Protein AF-A0A9R1PTC5-F1 (afdb_monomer_lite)

Organism: Triticum turgidum subsp. durum (NCBI:txid4567)

Foldseek 3Di:
DLVVQQVVCCVVPVDGCPPPPQLSVLSVVQVVVQQLVLLPDQKDWRWDQCSDPRDIDIDMDGNVNVCVVCVVVLVVVCVVVVVVCVVVVHDLQPDPAAEAADPVCSRPVSVVVVCVVSVNDDHDPVDDRDCVVVVVVVLVVCCVVVHDDPVSVPDDDKDWAQWFKAWADPPQFTDTQGGGRHTPQDKGKDKDWDPAFQDFKDKTWMWTHDDGGRVVTDTQDIDMDGRDGGGGTPPWIKMWMWGQHPVRWTKIKIATPVPRGIDIDTGDVDDPDDDPVRVVVVVVVVVVVVVVD

Sequence (293 aa):
MVNHFVQEFKRKNKKDISGNPRALRRLRTSCERAKRTLSSTAQTTIEIDSLFEGIDFYSTITRARFEEMNMDLFRKCMEPVEKCLRDAKMDKSTVHDVVLVGGSTRIPRVQQLLQDFFNGKELCKSINPDEAVAYGAAVQAAILSGEGNEKVQDLLLLDVTPLSLGLETAGGVMTVLIPRNTTIPTKKEQVFSTYSDNQPGVLIQVYEGERTRTRDNNLLGKFELSGIPPAPRGVPQITVCFDIDANGILNVSAEDKTTGQKNKITITNDKGRLSKEEIEKMVQEAEKYKSEE

Radius of gyration: 26.77 Å; chains: 1; bounding box: 61×51×73 Å

Secondary structure (DSSP, 8-state):
-HHHHHHHHHHHHS---TT-HHHHHHHHHHHHHHHHHHTTSSEEEEEEEEEETTEEEEEEEEHHHHHHHTHHHHHHTHHHHHHHHHHHT--GGG----B--SGGGG-HHHHHHHHHHTTTPPPB-SS-TTTHHHHHHHHHHHHHHT-S-HHHHT----EE-SS-EEEEETTTEEEEEE-TT-EESEEEEEEE--SSTT--EEEEEEEESSSSBGGGSEEEEEEEEE------TT---EEEEEEE-TT--EEEEEEETTT--EEEEEE-S-TTPPPHHHHHHHHHHHHHHTTT-

pLDDT: mean 89.81, std 9.92, range [38.62, 98.12]

InterPro domains:
  IPR013126 Heat shock protein 70 family [PF00012] (1-293)
  IPR013126 Heat shock protein 70 family [PTHR19375] (1-292)
  IPR018181 Heat shock protein 70, conserved site [PS01036] (98-112)
  IPR029047 Heat shock protein 70kD, peptide-binding domain superfamily [G3DSA:2.60.34.10] (142-293)
  IPR029047 Heat shock protein 70kD, peptide-binding domain superfamily [SSF100920] (150-292)
  IPR043129 ATPase, nucleotide binding domain [SSF53067] (1-146)

Structure (mmCIF, N/CA/C/O backbone):
data_AF-A0A9R1PTC5-F1
#
_entry.id   AF-A0A9R1PTC5-F1
#
loop_
_atom_site.group_PDB
_atom_site.id
_atom_site.type_symbol
_atom_site.label_atom_id
_atom_site.label_alt_id
_atom_site.label_comp_id
_atom_site.label_asym_id
_atom_site.label_entity_id
_atom_site.label_seq_id
_atom_site.pdbx_PDB_ins_code
_atom_site.Cartn_x
_atom_site.Cartn_y
_atom_site.Cartn_z
_atom_site.occupancy
_atom_site.B_iso_or_equiv
_atom_site.auth_seq_id
_atom_site.auth_comp_id
_atom_site.auth_asym_id
_atom_site.auth_atom_id
_atom_site.pdbx_PDB_model_num
ATOM 1 N N . MET A 1 1 ? 14.625 -4.444 -14.042 1.00 93.31 1 MET A N 1
ATOM 2 C CA . MET A 1 1 ? 15.298 -3.768 -15.181 1.00 93.31 1 MET A CA 1
ATOM 3 C C . MET A 1 1 ? 16.661 -3.170 -14.830 1.00 93.31 1 MET A C 1
ATOM 5 O O . MET A 1 1 ? 17.628 -3.581 -15.447 1.00 93.31 1 MET A O 1
ATOM 9 N N . VAL A 1 2 ? 16.791 -2.277 -13.835 1.00 96.94 2 VAL A N 1
ATOM 10 C CA . VAL A 1 2 ? 18.118 -1.741 -13.434 1.00 96.94 2 VAL A CA 1
ATOM 11 C C . VAL A 1 2 ? 19.110 -2.870 -13.135 1.00 96.94 2 VAL A C 1
ATOM 13 O O . VAL A 1 2 ? 20.164 -2.929 -13.753 1.00 96.94 2 VAL A O 1
ATOM 16 N N . ASN A 1 3 ? 18.727 -3.835 -12.292 1.00 96.44 3 ASN A N 1
ATOM 17 C CA . ASN A 1 3 ? 19.573 -4.993 -11.975 1.00 96.44 3 ASN A CA 1
ATOM 18 C C . ASN A 1 3 ? 19.955 -5.816 -13.215 1.00 96.44 3 ASN A C 1
ATOM 20 O O . ASN A 1 3 ? 21.075 -6.304 -13.297 1.00 96.44 3 ASN A O 1
ATOM 24 N N . HIS A 1 4 ? 19.056 -5.936 -14.196 1.00 96.38 4 HIS A N 1
ATOM 25 C CA . HIS A 1 4 ? 19.343 -6.640 -15.446 1.00 96.38 4 HIS A CA 1
ATOM 26 C C . HIS A 1 4 ? 20.482 -5.960 -16.212 1.00 96.38 4 HIS A C 1
ATOM 28 O O . HIS A 1 4 ? 21.435 -6.630 -16.598 1.00 96.38 4 HIS A O 1
ATOM 34 N N . PHE A 1 5 ? 20.439 -4.632 -16.339 1.00 97.31 5 PHE A N 1
ATOM 35 C CA . PHE A 1 5 ? 21.495 -3.880 -17.014 1.00 97.31 5 PHE A CA 1
ATOM 36 C C . PHE A 1 5 ? 22.780 -3.746 -16.196 1.00 97.31 5 PHE A C 1
ATOM 38 O O . PHE A 1 5 ? 23.853 -3.709 -16.785 1.00 97.31 5 PHE A O 1
ATOM 45 N N . VAL A 1 6 ? 22.710 -3.758 -14.860 1.00 97.06 6 VAL A N 1
ATOM 46 C CA . VAL A 1 6 ? 23.908 -3.882 -14.008 1.00 97.06 6 VAL A CA 1
ATOM 47 C C . VAL A 1 6 ? 24.627 -5.205 -14.300 1.00 97.06 6 VAL A C 1
ATOM 49 O O . VAL A 1 6 ? 25.836 -5.210 -14.524 1.00 97.06 6 VAL A O 1
ATOM 52 N N . GLN A 1 7 ? 23.890 -6.321 -14.366 1.00 97.12 7 GLN A N 1
ATOM 53 C CA . GLN A 1 7 ? 24.467 -7.626 -14.709 1.00 97.12 7 GLN A CA 1
ATOM 54 C C . GLN A 1 7 ? 24.950 -7.683 -16.164 1.00 97.12 7 GLN A C 1
ATOM 56 O O . GLN A 1 7 ? 25.998 -8.262 -16.446 1.00 97.12 7 GLN A O 1
ATOM 61 N N . GLU A 1 8 ? 24.231 -7.054 -17.096 1.00 96.25 8 GLU A N 1
ATOM 62 C CA . GLU A 1 8 ? 24.658 -6.970 -18.492 1.00 96.25 8 GLU A CA 1
ATOM 63 C C . GLU A 1 8 ? 25.962 -6.175 -18.642 1.00 96.25 8 GLU A C 1
ATOM 65 O O . GLU A 1 8 ? 26.884 -6.646 -19.311 1.00 96.25 8 GLU A O 1
ATOM 70 N N . PHE A 1 9 ? 26.068 -5.018 -17.983 1.00 96.50 9 PHE A N 1
ATOM 71 C CA . PHE A 1 9 ? 27.282 -4.203 -17.958 1.00 96.50 9 PHE A CA 1
ATOM 72 C C . PHE A 1 9 ? 28.453 -4.988 -17.360 1.00 96.50 9 PHE A C 1
ATOM 74 O O . PHE A 1 9 ? 29.533 -5.031 -17.950 1.00 96.50 9 PHE A O 1
ATOM 81 N N . LYS A 1 10 ? 28.221 -5.692 -16.243 1.00 96.69 10 LYS A N 1
ATOM 82 C CA . LYS A 1 10 ? 29.221 -6.560 -15.610 1.00 96.69 10 LYS A CA 1
ATOM 83 C C . LYS A 1 10 ? 29.693 -7.674 -16.536 1.00 96.69 10 LYS A C 1
ATOM 85 O O . LYS A 1 10 ? 30.889 -7.928 -16.618 1.00 96.69 10 LYS A O 1
ATOM 90 N N . ARG A 1 11 ? 28.784 -8.301 -17.285 1.00 96.62 11 ARG A N 1
ATOM 91 C CA . ARG A 1 11 ? 29.121 -9.351 -18.256 1.00 96.62 11 ARG A CA 1
ATOM 92 C C . ARG A 1 11 ? 29.919 -8.817 -19.451 1.00 96.62 11 ARG A C 1
ATOM 94 O O . ARG A 1 11 ? 30.875 -9.469 -19.854 1.00 96.62 11 ARG A O 1
ATOM 101 N N . LYS A 1 12 ? 29.537 -7.663 -20.016 1.00 95.19 12 LYS A N 1
ATOM 102 C CA . LYS A 1 12 ? 30.201 -7.068 -21.195 1.00 95.19 12 LYS A CA 1
ATOM 103 C C . LYS A 1 12 ? 31.573 -6.478 -20.860 1.00 95.19 12 LYS A C 1
ATOM 105 O O . LYS A 1 12 ? 32.525 -6.700 -21.596 1.00 95.19 12 LYS A O 1
ATOM 110 N N . ASN A 1 13 ? 31.673 -5.768 -19.736 1.00 94.25 13 ASN A N 1
ATOM 111 C CA . ASN A 1 13 ? 32.831 -4.931 -19.408 1.00 94.25 13 ASN A CA 1
ATOM 112 C C . ASN A 1 13 ? 33.680 -5.473 -18.248 1.00 94.25 13 ASN A C 1
ATOM 114 O O . ASN A 1 13 ? 34.693 -4.871 -17.907 1.00 94.25 13 ASN A O 1
ATOM 118 N N . LYS A 1 14 ? 33.266 -6.582 -17.612 1.00 95.00 14 LYS A N 1
ATOM 119 C CA . LYS A 1 14 ? 33.903 -7.176 -16.417 1.00 95.00 14 LYS A CA 1
ATOM 120 C C . LYS A 1 14 ? 34.023 -6.211 -15.223 1.00 95.00 14 LYS A C 1
ATOM 122 O O . LYS A 1 14 ? 34.842 -6.433 -14.337 1.00 95.00 14 LYS A O 1
ATOM 127 N N . LYS A 1 15 ? 33.191 -5.163 -15.179 1.00 94.38 15 LYS A N 1
ATOM 128 C CA . LYS A 1 15 ? 33.163 -4.131 -14.126 1.00 94.38 15 LYS A CA 1
ATOM 129 C C . LYS A 1 15 ? 31.789 -4.052 -13.469 1.00 94.38 15 LYS A C 1
ATOM 131 O O . LYS A 1 15 ? 30.773 -4.129 -14.153 1.00 94.38 15 LYS A O 1
ATOM 136 N N . ASP A 1 16 ? 31.753 -3.895 -12.150 1.00 95.19 16 ASP A N 1
ATOM 137 C CA . ASP A 1 16 ? 30.512 -3.839 -11.375 1.00 95.19 16 ASP A CA 1
ATOM 138 C C . ASP A 1 16 ? 30.183 -2.397 -10.974 1.00 95.19 16 ASP A C 1
ATOM 140 O O . ASP A 1 16 ? 30.961 -1.745 -10.283 1.00 95.19 16 ASP A O 1
ATOM 144 N N . ILE A 1 17 ? 29.019 -1.902 -11.401 1.00 95.62 17 ILE A N 1
ATOM 145 C CA . ILE A 1 17 ? 28.577 -0.525 -11.132 1.00 95.62 17 ILE A CA 1
ATOM 146 C C . ILE A 1 17 ? 27.709 -0.400 -9.873 1.00 95.62 17 ILE A C 1
ATOM 148 O O . ILE A 1 17 ? 27.294 0.706 -9.530 1.00 95.62 17 ILE A O 1
ATOM 152 N N . SER A 1 18 ? 27.413 -1.508 -9.182 1.00 94.19 18 SER A N 1
ATOM 153 C CA . SER A 1 18 ? 26.532 -1.522 -8.002 1.00 94.19 18 SER A CA 1
ATOM 154 C C . SER A 1 18 ? 27.050 -0.667 -6.840 1.00 94.19 18 SER A C 1
ATOM 156 O O . SER A 1 18 ? 26.250 -0.107 -6.095 1.00 94.19 18 SER A O 1
ATOM 158 N N . GLY A 1 19 ? 28.370 -0.499 -6.730 1.00 93.81 19 GLY A N 1
ATOM 159 C CA . GLY A 1 19 ? 29.004 0.364 -5.731 1.00 93.81 19 GLY A CA 1
ATOM 160 C C . GLY A 1 19 ? 29.022 1.858 -6.077 1.00 93.81 19 GLY A C 1
ATOM 161 O O . GLY A 1 19 ? 29.484 2.646 -5.260 1.00 93.81 19 GLY A O 1
ATOM 162 N N . ASN A 1 20 ? 28.549 2.278 -7.260 1.00 95.31 20 ASN A N 1
ATOM 163 C CA . ASN A 1 20 ? 28.613 3.675 -7.702 1.00 95.31 20 ASN A CA 1
ATOM 164 C C . ASN A 1 20 ? 27.211 4.323 -7.752 1.00 95.31 20 ASN A C 1
ATOM 166 O O . ASN A 1 20 ? 26.468 4.123 -8.722 1.00 95.31 20 ASN A O 1
ATOM 170 N N . PRO A 1 21 ? 26.843 5.166 -6.762 1.00 95.62 21 PRO A N 1
ATOM 171 C CA . PRO A 1 21 ? 25.519 5.791 -6.704 1.00 95.62 21 PRO A CA 1
ATOM 172 C C . PRO A 1 21 ? 25.198 6.675 -7.915 1.00 95.62 21 PRO A C 1
ATOM 174 O O . PRO A 1 21 ? 24.052 6.718 -8.368 1.00 95.62 21 PRO A O 1
ATOM 177 N N . ARG A 1 22 ? 26.204 7.364 -8.475 1.00 95.75 22 ARG A N 1
ATOM 178 C CA . ARG A 1 22 ? 26.030 8.238 -9.644 1.00 95.75 22 ARG A CA 1
ATOM 179 C C . ARG A 1 22 ? 25.698 7.420 -10.892 1.00 95.75 22 ARG A C 1
ATOM 181 O O . ARG A 1 22 ? 24.740 7.757 -11.588 1.00 95.75 22 ARG A O 1
ATOM 188 N N . ALA A 1 23 ? 26.438 6.341 -11.147 1.00 96.06 23 ALA A N 1
ATOM 189 C CA . ALA A 1 23 ? 26.182 5.434 -12.265 1.00 96.06 23 ALA A CA 1
ATOM 190 C C . ALA A 1 23 ? 24.792 4.789 -12.143 1.00 96.06 23 ALA A C 1
ATOM 192 O O . ALA A 1 23 ? 24.002 4.829 -13.089 1.00 96.06 23 ALA A O 1
ATOM 193 N N . LEU A 1 24 ? 24.435 4.294 -10.951 1.00 97.19 24 LEU A N 1
ATOM 194 C CA . LEU A 1 24 ? 23.117 3.708 -10.696 1.00 97.19 24 LEU A CA 1
ATOM 195 C C . LEU A 1 24 ? 21.972 4.706 -10.883 1.00 97.19 24 LEU A C 1
ATOM 197 O O . LEU A 1 24 ? 20.940 4.338 -11.444 1.00 97.19 24 LEU A O 1
ATOM 201 N N . ARG A 1 25 ? 22.132 5.966 -10.458 1.00 96.75 25 ARG A N 1
ATOM 202 C CA . ARG A 1 25 ? 21.120 7.012 -10.678 1.00 96.75 25 ARG A CA 1
ATOM 203 C C . ARG A 1 25 ? 20.908 7.273 -12.168 1.00 96.75 25 ARG A C 1
ATOM 205 O O . ARG A 1 25 ? 19.763 7.287 -12.611 1.00 96.75 25 ARG A O 1
ATOM 212 N N . ARG A 1 26 ? 21.986 7.422 -12.948 1.00 97.50 26 ARG A N 1
ATOM 213 C CA . ARG A 1 26 ? 21.907 7.634 -14.408 1.00 97.50 26 ARG A CA 1
ATOM 214 C C . ARG A 1 26 ? 21.249 6.453 -15.123 1.00 97.50 26 ARG A C 1
ATOM 216 O O . ARG A 1 26 ? 20.361 6.652 -15.955 1.00 97.50 26 ARG A O 1
ATOM 223 N N . LEU A 1 27 ? 21.627 5.229 -14.749 1.00 97.50 27 LEU A N 1
ATOM 224 C CA . LEU A 1 27 ? 21.009 4.015 -15.276 1.00 97.50 27 LEU A CA 1
ATOM 225 C C . LEU A 1 27 ? 19.526 3.929 -14.900 1.00 97.50 27 LEU A C 1
ATOM 227 O O . LEU A 1 27 ? 18.704 3.596 -15.748 1.00 97.50 27 LEU A O 1
ATOM 231 N N . ARG A 1 28 ? 19.161 4.274 -13.659 1.00 97.69 28 ARG A N 1
ATOM 232 C CA . ARG A 1 28 ? 17.768 4.291 -13.191 1.00 97.69 28 ARG A CA 1
ATOM 233 C C . ARG A 1 28 ? 16.916 5.287 -13.972 1.00 97.69 28 ARG A C 1
ATOM 235 O O . ARG A 1 28 ? 15.836 4.904 -14.404 1.00 97.69 28 ARG A O 1
ATOM 242 N N . THR A 1 29 ? 17.395 6.511 -14.197 1.00 97.50 29 THR A N 1
ATOM 243 C CA . THR A 1 29 ? 16.679 7.512 -15.008 1.00 97.50 29 THR A CA 1
ATOM 244 C C . THR A 1 29 ? 16.450 7.013 -16.434 1.00 97.50 29 THR A C 1
ATOM 246 O O . THR A 1 29 ? 15.348 7.127 -16.963 1.00 97.50 29 THR A O 1
ATOM 249 N N . SER A 1 30 ? 17.465 6.400 -17.044 1.00 97.50 30 SER A N 1
ATOM 250 C CA . SER A 1 30 ? 17.355 5.866 -18.408 1.00 97.50 30 SER A CA 1
ATOM 251 C C . SER A 1 30 ? 16.424 4.653 -18.476 1.00 97.50 30 SER A C 1
ATOM 253 O O . SER A 1 30 ? 15.613 4.541 -19.389 1.00 97.50 30 SER A O 1
ATOM 255 N N . CYS A 1 31 ? 16.464 3.786 -17.461 1.00 97.69 31 CYS A N 1
ATOM 256 C CA . CYS A 1 31 ? 15.510 2.695 -17.282 1.00 97.69 31 CYS A CA 1
ATOM 257 C C . CYS A 1 31 ? 14.070 3.210 -17.129 1.00 97.69 31 CYS A C 1
ATOM 259 O O . CYS A 1 31 ? 13.154 2.651 -17.719 1.00 97.69 31 CYS A O 1
ATOM 261 N N . GLU A 1 32 ? 13.843 4.258 -16.340 1.00 97.50 32 GLU A N 1
ATOM 262 C CA . GLU A 1 32 ? 12.512 4.846 -16.157 1.00 97.50 32 GLU A CA 1
ATOM 263 C C . GLU A 1 32 ? 11.944 5.340 -17.495 1.00 97.50 32 GLU A C 1
ATOM 265 O O . GLU A 1 32 ? 10.842 4.939 -17.872 1.00 97.50 32 GLU A O 1
ATOM 270 N N . ARG A 1 33 ? 12.746 6.077 -18.273 1.00 96.62 33 ARG A N 1
ATOM 271 C CA . ARG A 1 33 ? 12.375 6.512 -19.628 1.00 96.62 33 ARG A CA 1
ATOM 272 C C . ARG A 1 33 ? 12.086 5.328 -20.546 1.00 96.62 33 ARG A C 1
ATOM 274 O O . ARG A 1 33 ? 11.030 5.294 -21.168 1.00 96.62 33 ARG A O 1
ATOM 281 N N . ALA A 1 34 ? 12.967 4.327 -20.566 1.00 97.38 34 ALA A N 1
ATOM 282 C CA . ALA A 1 34 ? 12.775 3.115 -21.357 1.00 97.38 34 ALA A CA 1
ATOM 283 C C . ALA A 1 34 ? 11.468 2.391 -20.992 1.00 97.38 34 ALA A C 1
ATOM 285 O O . ALA A 1 34 ? 10.728 1.989 -21.883 1.00 97.38 34 ALA A O 1
ATOM 286 N N . LYS A 1 35 ? 11.130 2.287 -19.698 1.00 97.56 35 LYS A N 1
ATOM 287 C CA . LYS A 1 35 ? 9.853 1.720 -19.230 1.00 97.56 35 LYS A CA 1
ATOM 288 C C . LYS A 1 35 ? 8.662 2.477 -19.824 1.00 97.56 35 LYS A C 1
ATOM 290 O O . LYS A 1 35 ? 7.732 1.838 -20.302 1.00 97.56 35 LYS A O 1
ATOM 295 N N . ARG A 1 36 ? 8.682 3.817 -19.799 1.00 96.88 36 ARG A N 1
ATOM 296 C CA . ARG A 1 36 ? 7.603 4.644 -20.373 1.00 96.88 36 ARG A CA 1
ATOM 297 C C . ARG A 1 36 ? 7.480 4.426 -21.880 1.00 96.88 36 ARG A C 1
ATOM 299 O O . ARG A 1 36 ? 6.369 4.238 -22.362 1.00 96.88 36 ARG A O 1
ATOM 306 N N . THR A 1 37 ? 8.603 4.385 -22.599 1.00 97.12 37 THR A N 1
ATOM 307 C CA . THR A 1 37 ? 8.633 4.116 -24.045 1.00 97.12 37 THR A CA 1
ATOM 308 C C . THR A 1 37 ? 8.083 2.728 -24.370 1.00 97.12 37 THR A C 1
ATOM 310 O O . THR A 1 37 ? 7.247 2.592 -25.255 1.00 97.12 37 THR A O 1
ATOM 313 N N . LEU A 1 38 ? 8.454 1.700 -23.600 1.00 97.69 38 LEU A N 1
ATOM 314 C CA . LEU A 1 38 ? 7.953 0.333 -23.784 1.00 97.69 38 LEU A CA 1
ATOM 315 C C . LEU A 1 38 ? 6.441 0.192 -23.555 1.00 97.69 38 LEU A C 1
ATOM 317 O O . LEU A 1 38 ? 5.851 -0.776 -24.037 1.00 97.69 38 LEU A O 1
ATOM 321 N N . SER A 1 39 ? 5.796 1.141 -22.870 1.00 96.31 39 SER A N 1
ATOM 322 C CA . SER A 1 39 ? 4.334 1.160 -22.752 1.00 96.31 39 SER A CA 1
ATOM 323 C C . SER A 1 39 ? 3.631 1.480 -24.077 1.00 96.31 39 SER A C 1
ATOM 325 O O . SER A 1 39 ? 2.483 1.086 -24.252 1.00 96.31 39 SER A O 1
ATOM 327 N N . SER A 1 40 ? 4.303 2.142 -25.027 1.00 95.56 40 SER A N 1
ATOM 328 C CA . SER A 1 40 ? 3.760 2.450 -26.360 1.00 95.56 40 SER A CA 1
ATOM 329 C C . SER A 1 40 ? 4.460 1.680 -27.482 1.00 95.56 40 SER A C 1
ATOM 331 O O . SER A 1 40 ? 3.793 1.209 -28.401 1.00 95.56 40 SER A O 1
ATOM 333 N N . THR A 1 41 ? 5.768 1.431 -27.381 1.00 96.69 41 THR A N 1
ATOM 334 C CA . THR A 1 41 ? 6.565 0.746 -28.415 1.00 96.69 41 THR A CA 1
ATOM 335 C C . THR A 1 41 ? 6.972 -0.674 -28.013 1.00 96.69 41 THR A C 1
ATOM 337 O O . THR A 1 41 ? 6.998 -1.032 -26.834 1.00 96.69 41 THR A O 1
ATOM 340 N N . ALA A 1 42 ? 7.279 -1.520 -29.000 1.00 96.94 42 ALA A N 1
ATOM 341 C CA . ALA A 1 42 ? 7.696 -2.906 -28.763 1.00 96.94 42 ALA A CA 1
ATOM 342 C C . ALA A 1 42 ? 9.166 -3.039 -28.322 1.00 96.94 42 ALA A C 1
ATOM 344 O O . ALA A 1 42 ? 9.547 -4.061 -27.750 1.00 96.94 42 ALA A O 1
ATOM 345 N N . GLN A 1 43 ? 9.993 -2.026 -28.580 1.00 97.31 43 GLN A N 1
ATOM 346 C CA . GLN A 1 43 ? 11.412 -2.002 -28.234 1.00 97.31 43 GLN A CA 1
ATOM 347 C C . GLN A 1 43 ? 11.910 -0.569 -28.036 1.00 97.31 43 GLN A C 1
ATOM 349 O O . GLN A 1 43 ? 11.336 0.379 -28.576 1.00 97.31 43 GLN A O 1
ATOM 354 N N . THR A 1 44 ? 12.991 -0.422 -27.276 1.00 97.81 44 THR A N 1
ATOM 355 C CA . THR A 1 44 ? 13.716 0.839 -27.091 1.00 97.81 44 THR A CA 1
ATOM 356 C C . THR A 1 44 ? 15.186 0.559 -26.811 1.00 97.81 44 THR A C 1
ATOM 358 O O . THR A 1 44 ? 15.550 -0.514 -26.322 1.00 97.81 44 THR A O 1
ATOM 361 N N . THR A 1 45 ? 16.033 1.540 -27.085 1.00 96.81 45 THR A N 1
ATOM 362 C CA . THR A 1 45 ? 17.451 1.520 -26.735 1.00 96.81 45 THR A CA 1
ATOM 363 C C . THR A 1 45 ? 17.692 2.306 -25.447 1.00 96.81 45 THR A C 1
ATOM 365 O O . THR A 1 45 ? 16.942 3.221 -25.100 1.00 96.81 45 THR A O 1
ATOM 368 N N . ILE A 1 46 ? 18.717 1.904 -24.705 1.00 96.69 46 ILE A N 1
ATOM 369 C CA . ILE A 1 46 ? 19.295 2.643 -23.588 1.00 96.69 46 ILE A CA 1
ATOM 370 C C . ILE A 1 46 ? 20.715 2.992 -23.990 1.00 96.69 46 ILE A C 1
ATOM 372 O O . ILE A 1 46 ? 21.521 2.100 -24.252 1.00 96.69 46 ILE A O 1
ATOM 376 N N . GLU A 1 47 ? 20.992 4.287 -23.996 1.00 96.00 47 GLU A N 1
ATOM 377 C CA . GLU A 1 47 ? 22.277 4.866 -24.351 1.00 96.00 47 GLU A CA 1
ATOM 378 C C . GLU A 1 47 ? 22.695 5.838 -23.249 1.00 96.00 47 GLU A C 1
ATOM 380 O O . GLU A 1 47 ? 21.921 6.712 -22.846 1.00 96.00 47 GLU A O 1
ATOM 385 N N . ILE A 1 48 ? 23.879 5.614 -22.678 1.00 96.44 48 ILE A N 1
ATOM 386 C CA . ILE A 1 48 ? 24.425 6.431 -21.595 1.00 96.44 48 ILE A CA 1
ATOM 387 C C . ILE A 1 48 ? 25.932 6.591 -21.792 1.00 96.44 48 ILE A C 1
ATOM 389 O O . ILE A 1 48 ? 26.693 5.660 -21.519 1.00 96.44 48 ILE A O 1
ATOM 393 N N . ASP A 1 49 ? 26.352 7.799 -22.154 1.00 96.06 49 ASP A N 1
ATOM 394 C CA . ASP A 1 49 ? 27.768 8.138 -22.320 1.00 96.06 49 ASP A CA 1
ATOM 395 C C . ASP A 1 49 ? 28.512 8.091 -20.985 1.00 96.06 49 ASP A C 1
ATOM 397 O O . ASP A 1 49 ? 28.030 8.609 -19.967 1.00 96.06 49 ASP A O 1
ATOM 401 N N . SER A 1 50 ? 29.707 7.506 -20.972 1.00 95.44 50 SER A N 1
ATOM 402 C CA . SER A 1 50 ? 30.592 7.410 -19.813 1.00 95.44 50 SER A CA 1
ATOM 403 C C . SER A 1 50 ? 29.828 6.988 -18.551 1.00 95.44 50 SER A C 1
ATOM 405 O O . SER A 1 50 ? 29.816 7.681 -17.527 1.00 95.44 50 SER A O 1
ATOM 407 N N . LEU A 1 51 ? 29.077 5.882 -18.636 1.00 95.69 51 LEU A N 1
ATOM 408 C CA . LEU A 1 51 ? 28.265 5.385 -17.523 1.00 95.69 51 LEU A CA 1
ATOM 409 C C . LEU A 1 51 ? 29.148 5.064 -16.311 1.00 95.69 51 LEU A C 1
ATOM 411 O O . LEU A 1 51 ? 28.784 5.406 -15.182 1.00 95.69 51 LEU A O 1
ATOM 415 N N . PHE A 1 52 ? 30.296 4.422 -16.544 1.00 96.31 52 PHE A N 1
ATOM 416 C CA . PHE A 1 52 ? 31.247 4.053 -15.498 1.00 96.31 52 PHE A CA 1
ATOM 417 C C . PHE A 1 52 ? 32.675 3.963 -16.048 1.00 96.31 52 PHE A C 1
ATOM 419 O O . PHE A 1 52 ? 32.907 3.275 -17.035 1.00 96.31 52 PHE A O 1
ATOM 426 N N . GLU A 1 53 ? 33.628 4.647 -15.403 1.00 93.81 53 GLU A N 1
ATOM 427 C CA . GLU A 1 53 ? 35.059 4.643 -15.769 1.00 93.81 53 GLU A CA 1
ATOM 428 C C . GLU A 1 53 ? 35.333 4.923 -17.261 1.00 93.81 53 GLU A C 1
ATOM 430 O O . GLU A 1 53 ? 36.152 4.253 -17.887 1.00 93.81 53 GLU A O 1
ATOM 435 N N . GLY A 1 54 ? 34.620 5.892 -17.848 1.00 93.69 54 GLY A N 1
ATOM 436 C CA . GLY A 1 54 ? 34.775 6.253 -19.262 1.00 93.69 54 GLY A CA 1
ATOM 437 C C . GLY A 1 54 ? 34.104 5.294 -20.248 1.00 93.69 54 GLY A C 1
ATOM 438 O O . GLY A 1 54 ? 34.197 5.514 -21.447 1.00 93.69 54 GLY A O 1
ATOM 439 N N . ILE A 1 55 ? 33.434 4.243 -19.766 1.00 95.44 55 ILE A N 1
ATOM 440 C CA . ILE A 1 55 ? 32.773 3.248 -20.613 1.00 95.44 55 ILE A CA 1
ATOM 441 C C . ILE A 1 55 ? 31.335 3.680 -20.892 1.00 95.44 55 ILE A C 1
ATOM 443 O O . ILE A 1 55 ? 30.529 3.824 -19.964 1.00 95.44 55 ILE A O 1
ATOM 447 N N . ASP A 1 56 ? 31.011 3.822 -22.172 1.00 96.50 56 ASP A N 1
ATOM 448 C CA . ASP A 1 56 ? 29.651 4.055 -22.648 1.00 96.50 56 ASP A CA 1
ATOM 449 C C . ASP A 1 56 ? 28.795 2.795 -22.489 1.00 96.50 56 ASP A C 1
ATOM 451 O O . ASP A 1 56 ? 29.270 1.658 -22.590 1.00 96.50 56 ASP A O 1
ATOM 455 N N . PHE A 1 57 ? 27.502 2.979 -22.233 1.00 97.06 57 PHE A N 1
ATOM 456 C CA . PHE A 1 57 ? 26.559 1.873 -22.163 1.00 97.06 57 PHE A CA 1
ATOM 457 C C . PHE A 1 57 ? 25.507 1.979 -23.253 1.00 97.06 57 PHE A C 1
ATOM 459 O O . PHE A 1 57 ? 24.690 2.895 -23.240 1.00 97.06 57 PHE A O 1
ATOM 466 N N . TYR A 1 58 ? 25.499 0.981 -24.135 1.00 96.56 58 TYR A N 1
ATOM 467 C CA . TYR A 1 58 ? 24.495 0.803 -25.173 1.00 96.56 58 TYR A CA 1
ATOM 468 C C . TYR A 1 58 ? 23.857 -0.588 -25.058 1.00 96.56 58 TYR A C 1
ATOM 470 O O . TYR A 1 58 ? 24.543 -1.622 -25.091 1.00 96.56 58 TYR A O 1
ATOM 478 N N . SER A 1 59 ? 22.535 -0.629 -24.901 1.00 96.56 59 SER A N 1
ATOM 479 C CA . SER A 1 59 ? 21.756 -1.871 -24.898 1.00 96.56 59 SER A CA 1
ATOM 480 C C . SER A 1 59 ? 20.348 -1.647 -25.445 1.00 96.56 59 SER A C 1
ATOM 482 O O . SER A 1 59 ? 19.786 -0.563 -25.329 1.00 96.56 59 SER A O 1
ATOM 484 N N . THR A 1 60 ? 19.767 -2.681 -26.049 1.00 97.06 60 THR A N 1
ATOM 485 C CA . THR A 1 60 ? 18.382 -2.671 -26.538 1.00 97.06 60 THR A CA 1
ATOM 486 C C . THR A 1 60 ? 17.531 -3.557 -25.646 1.00 97.06 60 THR A C 1
ATOM 488 O O . THR A 1 60 ? 17.953 -4.644 -25.256 1.00 97.06 60 THR A O 1
ATOM 491 N N . ILE A 1 61 ? 16.312 -3.118 -25.348 1.00 97.56 61 ILE A N 1
ATOM 492 C CA . ILE A 1 61 ? 15.339 -3.896 -24.591 1.00 97.56 61 ILE A CA 1
ATOM 493 C C . ILE A 1 61 ? 13.997 -3.926 -25.302 1.00 97.56 61 ILE A C 1
ATOM 495 O O . ILE A 1 61 ? 13.486 -2.910 -25.772 1.00 97.56 61 ILE A O 1
ATOM 499 N N . THR A 1 62 ? 13.425 -5.122 -25.368 1.00 98.12 62 THR A N 1
ATOM 500 C CA . THR A 1 62 ? 12.090 -5.354 -25.908 1.00 98.12 62 THR A CA 1
ATOM 501 C C . THR A 1 62 ? 11.055 -5.338 -24.789 1.00 98.12 62 THR A C 1
ATOM 503 O O . THR A 1 62 ? 11.352 -5.646 -23.629 1.00 98.12 62 THR A O 1
ATOM 506 N N . ARG A 1 63 ? 9.807 -5.032 -25.147 1.00 97.88 63 ARG A N 1
ATOM 507 C CA . ARG A 1 63 ? 8.659 -5.114 -24.241 1.00 97.88 63 ARG A CA 1
ATOM 508 C C . ARG A 1 63 ? 8.523 -6.524 -23.676 1.00 97.88 63 ARG A C 1
ATOM 510 O O . ARG A 1 63 ? 8.391 -6.664 -22.469 1.00 97.88 63 ARG A O 1
ATOM 517 N N . ALA A 1 64 ? 8.669 -7.550 -24.515 1.00 97.31 64 ALA A N 1
ATOM 518 C CA . ALA A 1 64 ? 8.612 -8.948 -24.090 1.00 97.31 64 ALA A CA 1
ATOM 519 C C . ALA A 1 64 ? 9.629 -9.259 -22.979 1.00 97.31 64 ALA A C 1
ATOM 521 O O . ALA A 1 64 ? 9.272 -9.849 -21.962 1.00 97.31 64 ALA A O 1
ATOM 522 N N . ARG A 1 65 ? 10.879 -8.790 -23.116 1.00 97.31 65 ARG A N 1
ATOM 523 C CA . ARG A 1 65 ? 11.903 -8.997 -22.084 1.00 97.31 65 ARG A CA 1
ATOM 524 C C . ARG A 1 65 ? 11.597 -8.215 -20.808 1.00 97.31 65 ARG A C 1
ATOM 526 O O . ARG A 1 65 ? 11.823 -8.718 -19.711 1.00 97.31 65 ARG A O 1
ATOM 533 N N . PHE A 1 66 ? 11.086 -6.989 -20.931 1.00 97.88 66 PHE A N 1
ATOM 534 C CA . PHE A 1 66 ? 10.621 -6.216 -19.779 1.00 97.88 66 PHE A CA 1
ATOM 535 C C . PHE A 1 66 ? 9.479 -6.923 -19.040 1.00 97.88 66 PHE A C 1
ATOM 537 O O . PHE A 1 66 ? 9.511 -7.003 -17.814 1.00 97.88 66 PHE A O 1
ATOM 544 N N . GLU A 1 67 ? 8.503 -7.459 -19.765 1.00 97.12 67 GLU A N 1
ATOM 545 C CA . GLU A 1 67 ? 7.365 -8.165 -19.184 1.00 97.12 67 GLU A CA 1
ATOM 546 C C . GLU A 1 67 ? 7.783 -9.469 -18.510 1.00 97.12 67 GLU A C 1
ATOM 548 O O . GLU A 1 67 ? 7.367 -9.726 -17.384 1.00 97.12 67 GLU A O 1
ATOM 553 N N . GLU A 1 68 ? 8.661 -10.247 -19.142 1.00 96.88 68 GLU A N 1
ATOM 554 C CA . GLU A 1 68 ? 9.234 -11.469 -18.572 1.00 96.88 68 GLU A CA 1
ATOM 555 C C . GLU A 1 68 ? 9.921 -11.192 -17.226 1.00 96.88 68 GLU A C 1
ATOM 557 O O . GLU A 1 68 ? 9.655 -11.872 -16.238 1.00 96.88 68 GLU A O 1
ATOM 562 N N . MET A 1 69 ? 10.748 -10.143 -17.161 1.00 96.62 69 MET A N 1
ATOM 563 C CA . MET A 1 69 ? 11.499 -9.777 -15.953 1.00 96.62 69 MET A CA 1
ATOM 564 C C . MET A 1 69 ? 10.636 -9.310 -14.776 1.00 96.62 69 MET A C 1
ATOM 566 O O . MET A 1 69 ? 11.154 -9.234 -13.666 1.00 96.62 69 MET A O 1
ATOM 570 N N . ASN A 1 70 ? 9.385 -8.914 -15.017 1.00 97.06 70 ASN A N 1
ATOM 571 C CA . ASN A 1 70 ? 8.486 -8.395 -13.983 1.00 97.06 70 ASN A CA 1
ATOM 572 C C . ASN A 1 70 ? 7.190 -9.216 -13.878 1.00 97.06 70 ASN A C 1
ATOM 574 O O . ASN A 1 70 ? 6.246 -8.783 -13.220 1.00 97.06 70 ASN A O 1
ATOM 578 N N . MET A 1 71 ? 7.111 -10.379 -14.533 1.00 96.00 71 MET A N 1
ATOM 579 C CA . MET A 1 71 ? 5.884 -11.175 -14.598 1.00 96.00 71 MET A CA 1
ATOM 580 C C . MET A 1 71 ? 5.417 -11.621 -13.210 1.00 96.00 71 MET A C 1
ATOM 582 O O . MET A 1 71 ? 4.217 -11.662 -12.948 1.00 96.00 71 MET A O 1
ATOM 586 N N . ASP A 1 72 ? 6.351 -11.937 -12.312 1.00 95.94 72 ASP A N 1
ATOM 587 C CA . ASP A 1 72 ? 6.054 -12.282 -10.923 1.00 95.94 72 ASP A CA 1
ATOM 588 C C . ASP A 1 72 ? 5.409 -11.102 -10.180 1.00 95.94 72 ASP A C 1
ATOM 590 O O . ASP A 1 72 ? 4.398 -11.283 -9.504 1.00 95.94 72 ASP A O 1
ATOM 594 N N . LEU A 1 73 ? 5.936 -9.887 -10.360 1.00 95.75 73 LEU A N 1
ATOM 595 C CA . LEU A 1 73 ? 5.376 -8.667 -9.780 1.00 95.75 73 LEU A CA 1
ATOM 596 C C . LEU A 1 73 ? 3.993 -8.357 -10.359 1.00 95.75 73 LEU A C 1
ATOM 598 O O . LEU A 1 73 ? 3.075 -8.049 -9.607 1.00 95.75 73 LEU A O 1
ATOM 602 N N . PHE A 1 74 ? 3.817 -8.491 -11.675 1.00 95.31 74 PHE A N 1
ATOM 603 C CA . PHE A 1 74 ? 2.529 -8.245 -12.326 1.00 95.31 74 PHE A CA 1
ATOM 604 C C . PHE A 1 74 ? 1.450 -9.238 -11.886 1.00 95.31 74 PHE A C 1
ATOM 606 O O . PHE A 1 74 ? 0.303 -8.845 -11.696 1.00 95.31 74 PHE A O 1
ATOM 613 N N . ARG A 1 75 ? 1.806 -10.511 -11.674 1.00 94.00 75 ARG A N 1
ATOM 614 C CA . ARG A 1 75 ? 0.877 -11.520 -11.141 1.00 94.00 75 ARG A CA 1
ATOM 615 C C . ARG A 1 75 ? 0.501 -11.246 -9.689 1.00 94.00 75 ARG A C 1
ATOM 617 O O . ARG A 1 75 ? -0.677 -11.331 -9.361 1.00 94.00 75 ARG A O 1
ATOM 624 N N . LYS A 1 76 ? 1.462 -10.838 -8.851 1.00 94.31 76 LYS A N 1
ATOM 625 C CA . LYS A 1 76 ? 1.190 -10.433 -7.460 1.00 94.31 76 LYS A CA 1
ATOM 626 C C . LYS A 1 76 ? 0.179 -9.289 -7.370 1.00 94.31 76 LYS A C 1
ATOM 628 O O . LYS A 1 76 ? -0.568 -9.226 -6.403 1.00 94.31 76 LYS A O 1
ATOM 633 N N . CYS A 1 77 ? 0.099 -8.414 -8.376 1.00 92.50 77 CYS A N 1
ATOM 634 C CA . CYS A 1 77 ? -0.917 -7.358 -8.421 1.00 92.50 77 CYS A CA 1
ATOM 635 C C . CYS A 1 77 ? -2.357 -7.880 -8.568 1.00 92.50 77 CYS A C 1
ATOM 637 O O . CYS A 1 77 ? -3.282 -7.133 -8.262 1.00 92.50 77 CYS A O 1
ATOM 639 N N . MET A 1 78 ? -2.572 -9.119 -9.026 1.00 94.19 78 MET A N 1
ATOM 640 C CA . MET A 1 78 ? -3.917 -9.697 -9.164 1.00 94.19 78 MET A CA 1
ATOM 641 C C . MET A 1 78 ? -4.446 -10.273 -7.844 1.00 94.19 78 MET A C 1
ATOM 643 O O . MET A 1 78 ? -5.655 -10.285 -7.625 1.00 94.19 78 MET A O 1
ATOM 647 N N . GLU A 1 79 ? -3.566 -10.682 -6.924 1.00 93.44 79 GLU A N 1
ATOM 648 C CA . GLU A 1 79 ? -3.977 -11.249 -5.630 1.00 93.44 79 GLU A CA 1
ATOM 649 C C . GLU A 1 79 ? -4.838 -10.271 -4.797 1.00 93.44 79 GLU A C 1
ATOM 651 O O . GLU A 1 79 ? -5.866 -10.701 -4.261 1.00 93.44 79 GLU A O 1
ATOM 656 N N . PRO A 1 80 ? -4.514 -8.957 -4.708 1.00 93.50 80 PRO A N 1
ATOM 657 C CA . PRO A 1 80 ? -5.390 -7.975 -4.070 1.00 93.50 80 PRO A CA 1
ATOM 658 C C . PRO A 1 80 ? -6.745 -7.805 -4.762 1.00 93.50 80 PRO A C 1
ATOM 660 O O . PRO A 1 80 ? -7.740 -7.613 -4.069 1.00 93.50 80 PRO A O 1
ATOM 663 N N . VAL A 1 81 ? -6.805 -7.903 -6.096 1.00 95.31 81 VAL A N 1
ATOM 664 C CA . VAL A 1 81 ? -8.062 -7.779 -6.859 1.00 95.31 81 VAL A CA 1
ATOM 665 C C . VAL A 1 81 ? -9.002 -8.928 -6.499 1.00 95.31 81 VAL A C 1
ATOM 667 O O . VAL A 1 81 ? -10.158 -8.707 -6.142 1.00 95.31 81 VAL A O 1
ATOM 670 N N . GLU A 1 82 ? -8.488 -10.158 -6.493 1.00 94.19 82 GLU A N 1
ATOM 671 C CA . GLU A 1 82 ? -9.254 -11.323 -6.053 1.00 94.19 82 GLU A CA 1
ATOM 672 C C . GLU A 1 82 ? -9.679 -11.230 -4.589 1.00 94.19 82 GLU A C 1
ATOM 674 O O . GLU A 1 82 ? -10.807 -11.578 -4.241 1.00 94.19 82 GLU A O 1
ATOM 679 N N . LYS A 1 83 ? -8.770 -10.785 -3.711 1.00 90.56 83 LYS A N 1
ATOM 680 C CA . LYS A 1 83 ? -9.073 -10.624 -2.287 1.00 90.56 83 LYS A CA 1
ATOM 681 C C . LYS A 1 83 ? -10.189 -9.601 -2.081 1.00 90.56 83 LYS A C 1
ATOM 683 O O . LYS A 1 83 ? -11.095 -9.878 -1.307 1.00 90.56 83 LYS A O 1
ATOM 688 N N . CYS A 1 84 ? -10.151 -8.482 -2.802 1.00 93.31 84 CYS A N 1
ATOM 689 C CA . CYS A 1 84 ? -11.185 -7.452 -2.759 1.00 93.31 84 CYS A CA 1
ATOM 690 C C . CYS A 1 84 ? -12.556 -8.011 -3.166 1.00 93.31 84 CYS A C 1
ATOM 692 O O . CYS A 1 84 ? -13.518 -7.851 -2.421 1.00 93.31 84 CYS A O 1
ATOM 694 N N . LEU A 1 85 ? -12.640 -8.756 -4.275 1.00 94.81 85 LEU A N 1
ATOM 695 C CA . LEU A 1 85 ? -13.897 -9.383 -4.704 1.00 94.81 85 LEU A CA 1
ATOM 696 C C . LEU A 1 85 ? -14.421 -10.417 -3.700 1.00 94.81 85 LEU A C 1
ATOM 698 O O . LEU A 1 85 ? -15.617 -10.442 -3.412 1.00 94.81 85 LEU A O 1
ATOM 702 N N . ARG A 1 86 ? -13.533 -11.241 -3.124 1.00 94.06 86 ARG A N 1
ATOM 703 C CA . ARG A 1 86 ? -13.905 -12.204 -2.071 1.00 94.06 86 ARG A CA 1
ATOM 704 C C . ARG A 1 86 ? -14.456 -11.505 -0.833 1.00 94.06 86 ARG A C 1
ATOM 706 O O . ARG A 1 86 ? -15.479 -11.934 -0.305 1.00 94.06 86 ARG A O 1
ATOM 713 N N . ASP A 1 87 ? -13.804 -10.433 -0.396 1.00 89.19 87 ASP A N 1
ATOM 714 C CA . ASP A 1 87 ? -14.219 -9.653 0.770 1.00 89.19 87 ASP A CA 1
ATOM 715 C C . ASP A 1 87 ? -15.558 -8.944 0.530 1.00 89.19 87 ASP A C 1
ATOM 717 O O . ASP A 1 87 ? -16.420 -8.944 1.408 1.00 89.19 87 ASP A O 1
ATOM 721 N N . ALA A 1 88 ? -15.763 -8.426 -0.683 1.00 92.06 88 ALA A N 1
ATOM 722 C CA . ALA A 1 88 ? -17.027 -7.846 -1.125 1.00 92.06 88 ALA A CA 1
ATOM 723 C C . ALA A 1 88 ? -18.128 -8.897 -1.371 1.00 92.06 88 ALA A C 1
ATOM 725 O O . ALA A 1 88 ? -19.286 -8.535 -1.559 1.00 92.06 88 ALA A O 1
ATOM 726 N N . LYS A 1 89 ? -17.787 -10.196 -1.372 1.00 94.12 89 LYS A N 1
ATOM 727 C CA . LYS A 1 89 ? -18.674 -11.309 -1.759 1.00 94.12 89 LYS A CA 1
ATOM 728 C C . LYS A 1 89 ? -19.291 -11.105 -3.149 1.00 94.12 89 LYS A C 1
ATOM 730 O O . LYS A 1 89 ? -20.445 -11.461 -3.382 1.00 94.12 89 LYS A O 1
ATOM 735 N N . MET A 1 90 ? -18.516 -10.528 -4.062 1.00 94.56 90 MET A N 1
ATOM 736 C CA . MET A 1 90 ? -18.943 -10.209 -5.421 1.00 94.56 90 MET A CA 1
ATOM 737 C C . MET A 1 90 ? -18.297 -11.159 -6.421 1.00 94.56 90 MET A C 1
ATOM 739 O O . MET A 1 90 ? -17.098 -11.435 -6.356 1.00 94.56 90 MET A O 1
ATOM 743 N N . ASP A 1 91 ? -19.088 -11.619 -7.386 1.00 94.44 91 ASP A N 1
ATOM 744 C CA . ASP A 1 91 ? -18.536 -12.289 -8.556 1.00 94.44 91 ASP A CA 1
ATOM 745 C C . ASP A 1 91 ? -17.956 -11.255 -9.529 1.00 94.44 91 ASP A C 1
ATOM 747 O O . ASP A 1 91 ? -18.502 -10.162 -9.701 1.00 94.44 91 ASP A O 1
ATOM 751 N N . LYS A 1 92 ? -16.865 -11.605 -10.211 1.00 93.94 92 LYS A N 1
ATOM 752 C CA . LYS A 1 92 ? -16.215 -10.721 -11.191 1.00 93.94 92 LYS A CA 1
ATOM 753 C C . LYS A 1 92 ? -17.149 -10.255 -12.318 1.00 93.94 92 LYS A C 1
ATOM 755 O O . LYS A 1 92 ? -16.937 -9.167 -12.845 1.00 93.94 92 LYS A O 1
ATOM 760 N N . SER A 1 93 ? -18.181 -11.030 -12.664 1.00 94.19 93 SER A N 1
ATOM 761 C CA . SER A 1 93 ? -19.189 -10.658 -13.670 1.00 94.19 93 SER A CA 1
ATOM 762 C C . SER A 1 93 ? -20.100 -9.511 -13.228 1.00 94.19 93 SER A C 1
ATOM 764 O O . SER A 1 93 ? -20.649 -8.812 -14.073 1.00 94.19 93 SER A O 1
ATOM 766 N N . THR A 1 94 ? -20.234 -9.288 -11.918 1.00 95.25 94 THR A N 1
ATOM 767 C CA . THR A 1 94 ? -21.083 -8.227 -11.347 1.00 95.25 94 THR A CA 1
ATOM 768 C C . THR A 1 94 ? -20.383 -6.873 -11.266 1.00 95.25 94 THR A C 1
ATOM 770 O O . THR A 1 94 ? -20.999 -5.864 -10.929 1.00 95.25 94 THR A O 1
ATOM 773 N N . VAL A 1 95 ? -19.087 -6.825 -11.576 1.00 96.00 95 VAL A N 1
ATOM 774 C CA . VAL A 1 95 ? -18.360 -5.563 -11.693 1.00 96.00 95 VAL A CA 1
ATOM 775 C C . VAL A 1 95 ? -18.871 -4.843 -12.937 1.00 96.00 95 VAL A C 1
ATOM 777 O O . VAL A 1 95 ? -18.863 -5.428 -14.018 1.00 96.00 95 VAL A O 1
ATOM 780 N N . HIS A 1 96 ? -19.268 -3.574 -12.806 1.00 94.62 96 HIS A N 1
ATOM 781 C CA . HIS A 1 96 ? -19.828 -2.751 -13.895 1.00 94.62 96 HIS A CA 1
ATOM 782 C C . HIS A 1 96 ? -18.767 -1.971 -14.664 1.00 94.62 96 HIS A C 1
ATOM 784 O O . HIS A 1 96 ? -18.774 -2.004 -15.890 1.00 94.62 96 HIS A O 1
ATOM 790 N N . ASP A 1 97 ? -17.715 -1.517 -13.982 1.00 94.50 97 ASP A N 1
ATOM 791 C CA . ASP A 1 97 ? -16.599 -0.788 -14.588 1.00 94.50 97 ASP A CA 1
ATOM 792 C C . ASP A 1 97 ? -15.264 -1.163 -13.948 1.00 94.50 97 ASP A C 1
ATOM 794 O O . ASP A 1 97 ? -15.204 -1.560 -12.786 1.00 94.50 97 ASP A O 1
ATOM 798 N N . VAL A 1 98 ? -14.182 -1.039 -14.718 1.00 95.31 98 VAL A N 1
ATOM 799 C CA . VAL A 1 98 ? -12.809 -1.207 -14.226 1.00 95.31 98 VAL A CA 1
ATOM 800 C C . VAL A 1 98 ? -12.028 0.053 -14.567 1.00 95.31 98 VAL A C 1
ATOM 802 O O . VAL A 1 98 ? -11.632 0.249 -15.714 1.00 95.31 98 VAL A O 1
ATOM 805 N N . VAL A 1 99 ? -11.832 0.922 -13.577 1.00 94.94 99 VAL A N 1
ATOM 806 C CA . VAL A 1 99 ? -11.155 2.216 -13.742 1.00 94.94 99 VAL A CA 1
ATOM 807 C C . VAL A 1 99 ? -9.669 2.079 -13.421 1.00 94.94 99 VAL A C 1
ATOM 809 O O . VAL A 1 99 ? -9.294 1.536 -12.383 1.00 94.94 99 VAL A O 1
ATOM 812 N N . LEU A 1 100 ? -8.811 2.573 -14.315 1.00 94.94 100 LEU A N 1
ATOM 813 C CA . LEU A 1 100 ? -7.359 2.546 -14.144 1.00 94.94 100 LEU A CA 1
ATOM 814 C C . LEU A 1 100 ? -6.850 3.858 -13.539 1.00 94.94 100 LEU A C 1
ATOM 816 O O . LEU A 1 100 ? -7.030 4.923 -14.124 1.00 94.94 100 LEU A O 1
ATOM 820 N N . VAL A 1 101 ? -6.152 3.770 -12.405 1.00 95.38 101 VAL A N 1
ATOM 821 C CA . VAL A 1 101 ? -5.553 4.924 -11.718 1.00 95.38 101 VAL A CA 1
ATOM 822 C C . VAL A 1 101 ? -4.069 4.671 -11.438 1.00 95.38 101 VAL A C 1
ATOM 824 O O . VAL A 1 101 ? -3.672 3.576 -11.043 1.00 95.38 101 VAL A O 1
ATOM 827 N N . GLY A 1 102 ? -3.238 5.692 -11.653 1.00 94.56 102 GLY A N 1
ATOM 828 C CA . GLY A 1 102 ? -1.784 5.684 -11.491 1.00 94.56 102 GLY A CA 1
ATOM 829 C C . GLY A 1 102 ? -1.021 5.316 -12.769 1.00 94.56 102 GLY A C 1
ATOM 830 O O . GLY A 1 102 ? -1.366 4.366 -13.472 1.00 94.56 102 GLY A O 1
ATOM 831 N N . GLY A 1 103 ? 0.074 6.021 -13.064 1.00 94.00 103 GLY A N 1
ATOM 832 C CA . GLY A 1 103 ? 0.809 5.888 -14.330 1.00 94.00 103 GLY A CA 1
ATOM 833 C C . GLY A 1 103 ? 1.352 4.490 -14.663 1.00 94.00 103 GLY A C 1
ATOM 834 O O . GLY A 1 103 ? 1.522 4.161 -15.837 1.00 94.00 103 GLY A O 1
ATOM 835 N N . SER A 1 104 ? 1.575 3.619 -13.671 1.00 95.81 104 SER A N 1
ATOM 836 C CA . SER A 1 104 ? 1.980 2.221 -13.914 1.00 95.81 104 SER A CA 1
ATOM 837 C C . SER A 1 104 ? 0.883 1.378 -14.578 1.00 95.81 104 SER A C 1
ATOM 839 O O . SER A 1 104 ? 1.197 0.379 -15.222 1.00 95.81 104 SER A O 1
ATOM 841 N N . THR A 1 105 ? -0.385 1.798 -14.512 1.00 95.81 105 THR A N 1
ATOM 842 C CA . THR A 1 105 ? -1.489 1.151 -15.246 1.00 95.81 105 THR A CA 1
ATOM 843 C C . THR A 1 105 ? -1.371 1.313 -16.761 1.00 95.81 105 THR A C 1
ATOM 845 O O . THR A 1 105 ? -2.025 0.593 -17.509 1.00 95.81 105 THR A O 1
ATOM 848 N N . ARG A 1 106 ? -0.495 2.202 -17.251 1.00 95.12 106 ARG A N 1
ATOM 849 C CA . ARG A 1 106 ? -0.196 2.358 -18.684 1.00 95.12 106 ARG A CA 1
ATOM 850 C C . ARG A 1 106 ? 0.593 1.176 -19.265 1.00 95.12 106 ARG A C 1
ATOM 852 O O . ARG A 1 106 ? 0.741 1.103 -20.478 1.00 95.12 106 ARG A O 1
ATOM 859 N N . ILE A 1 107 ? 1.115 0.271 -18.430 1.00 96.88 107 ILE A N 1
ATOM 860 C CA . ILE A 1 107 ? 1.849 -0.918 -18.882 1.00 96.88 107 ILE A CA 1
ATOM 861 C C . ILE A 1 107 ? 0.871 -1.885 -19.582 1.00 96.88 107 ILE A C 1
ATOM 863 O O . ILE A 1 107 ? -0.051 -2.374 -18.922 1.00 96.88 107 ILE A O 1
ATOM 867 N N . PRO A 1 108 ? 1.082 -2.234 -20.870 1.00 96.19 108 PRO A N 1
ATOM 868 C CA . PRO A 1 108 ? 0.163 -3.088 -21.627 1.00 96.19 108 PRO A CA 1
ATOM 869 C C . PRO A 1 108 ? -0.107 -4.437 -20.960 1.00 96.19 108 PRO A C 1
ATOM 871 O O . PRO A 1 108 ? -1.255 -4.863 -20.879 1.00 96.19 108 PRO A O 1
ATOM 874 N N . ARG A 1 109 ? 0.927 -5.076 -20.399 1.00 96.56 109 ARG A N 1
ATOM 875 C CA . ARG A 1 109 ? 0.769 -6.362 -19.711 1.00 96.56 109 ARG A CA 1
ATOM 876 C C . ARG A 1 109 ? -0.124 -6.297 -18.478 1.00 96.56 109 ARG A C 1
ATOM 878 O O . ARG A 1 109 ? -0.854 -7.245 -18.224 1.00 96.56 109 ARG A O 1
ATOM 885 N N . VAL A 1 110 ? -0.076 -5.199 -17.722 1.00 95.88 110 VAL A N 1
ATOM 886 C CA . VAL A 1 110 ? -0.930 -5.008 -16.538 1.00 95.88 110 VAL A CA 1
ATOM 887 C C . VAL A 1 110 ? -2.388 -4.866 -16.966 1.00 95.88 110 VAL A C 1
ATOM 889 O O . VAL A 1 110 ? -3.255 -5.510 -16.384 1.00 95.88 110 VAL A O 1
ATOM 892 N N . GLN A 1 111 ? -2.652 -4.090 -18.022 1.00 95.81 111 GLN A N 1
ATOM 893 C CA . GLN A 1 111 ? -3.997 -3.965 -18.593 1.00 95.81 111 GLN A CA 1
ATOM 894 C C . GLN A 1 111 ? -4.508 -5.307 -19.112 1.00 95.81 111 GLN A C 1
ATOM 896 O O . GLN A 1 111 ? -5.635 -5.676 -18.812 1.00 95.81 111 GLN A O 1
ATOM 901 N N . GLN A 1 112 ? -3.668 -6.054 -19.831 1.00 96.00 112 GLN A N 1
ATOM 902 C CA . GLN A 1 112 ? -4.039 -7.359 -20.364 1.00 96.00 112 GLN A CA 1
ATOM 903 C C . GLN A 1 112 ? -4.392 -8.347 -19.249 1.00 96.00 112 GLN A C 1
ATOM 905 O O . GLN A 1 112 ? -5.445 -8.963 -19.306 1.00 96.00 112 GLN A O 1
ATOM 910 N N . LEU A 1 113 ? -3.565 -8.451 -18.202 1.00 96.12 113 LEU A N 1
ATOM 911 C CA . LEU A 1 113 ? -3.859 -9.323 -17.059 1.00 96.12 113 LEU A CA 1
ATOM 912 C C . LEU A 1 113 ? -5.193 -8.966 -16.392 1.00 96.12 113 LEU A C 1
ATOM 914 O O . LEU A 1 113 ? -5.949 -9.862 -16.025 1.00 96.12 113 LEU A O 1
ATOM 918 N N . LEU A 1 114 ? -5.494 -7.672 -16.265 1.00 95.50 114 LEU A N 1
ATOM 919 C CA . LEU A 1 114 ? -6.747 -7.207 -15.679 1.00 95.50 114 LEU A CA 1
ATOM 920 C C . LEU A 1 114 ? -7.950 -7.489 -16.597 1.00 95.50 114 LEU A C 1
ATOM 922 O O . LEU A 1 114 ? -8.991 -7.929 -16.118 1.00 95.50 114 LEU A O 1
ATOM 926 N N . GLN A 1 115 ? -7.806 -7.292 -17.910 1.00 95.94 115 GLN A N 1
ATOM 927 C CA . GLN A 1 115 ? -8.831 -7.653 -18.897 1.00 95.94 115 GLN A CA 1
ATOM 928 C C . GLN A 1 115 ? -9.107 -9.154 -18.886 1.00 95.94 115 GLN A C 1
ATOM 930 O O . GLN A 1 115 ? -10.263 -9.557 -18.788 1.00 95.94 115 GLN A O 1
ATOM 935 N N . ASP A 1 116 ? -8.058 -9.977 -18.930 1.00 95.50 116 ASP A N 1
ATOM 936 C CA . ASP A 1 116 ? -8.157 -11.437 -18.885 1.00 95.50 116 ASP A CA 1
ATOM 937 C C . ASP A 1 116 ? -8.867 -11.890 -17.598 1.00 95.50 116 ASP A C 1
ATOM 939 O O . ASP A 1 116 ? -9.758 -12.743 -17.635 1.00 95.50 116 ASP A O 1
ATOM 943 N N . PHE A 1 117 ? -8.534 -11.267 -16.460 1.00 95.56 117 PHE A N 1
ATOM 944 C CA . PHE A 1 117 ? -9.171 -11.534 -15.171 1.00 95.56 117 PHE A CA 1
ATOM 945 C C . PHE A 1 117 ? -10.686 -11.277 -15.204 1.00 95.56 117 PHE A C 1
ATOM 947 O O . PHE A 1 117 ? -11.467 -12.127 -14.763 1.00 95.56 117 PHE A O 1
ATOM 954 N N . PHE A 1 118 ? -11.102 -10.153 -15.797 1.00 96.19 118 PHE A N 1
ATOM 955 C CA . PHE A 1 118 ? -12.503 -9.773 -16.001 1.00 96.19 118 PHE A CA 1
ATOM 956 C C . PHE A 1 118 ? -13.098 -10.301 -17.320 1.00 96.19 118 PHE A C 1
ATOM 958 O O . PHE A 1 118 ? -14.013 -9.695 -17.870 1.00 96.19 118 PHE A O 1
ATOM 965 N N . ASN A 1 119 ? -12.610 -11.436 -17.835 1.00 94.19 119 ASN A N 1
ATOM 966 C CA . ASN A 1 119 ? -13.183 -12.126 -18.998 1.00 94.19 119 ASN A CA 1
ATOM 967 C C . ASN A 1 119 ? -13.260 -11.269 -20.280 1.00 94.19 119 ASN A C 1
ATOM 969 O O . ASN A 1 119 ? -14.227 -11.351 -21.034 1.00 94.19 119 ASN A O 1
ATOM 973 N N . GLY A 1 120 ? -12.231 -10.463 -20.541 1.00 94.25 120 GLY A N 1
ATOM 974 C CA . GLY A 1 120 ? -12.126 -9.623 -21.738 1.00 94.25 120 GLY A CA 1
ATOM 975 C C . GLY A 1 120 ? -12.877 -8.297 -21.641 1.00 94.25 120 GLY A C 1
ATOM 976 O O . GLY A 1 120 ? -13.020 -7.601 -22.644 1.00 94.25 120 GLY A O 1
ATOM 977 N N . LYS A 1 121 ? -13.354 -7.932 -20.449 1.00 95.25 121 LYS A N 1
ATOM 978 C CA . LYS A 1 121 ? -14.049 -6.672 -20.217 1.00 95.25 121 LYS A CA 1
ATOM 979 C C . LYS A 1 121 ? -13.205 -5.454 -20.603 1.00 95.25 121 LYS A C 1
ATOM 981 O O . LYS A 1 121 ? -12.017 -5.377 -20.291 1.00 95.25 121 LYS A O 1
ATOM 986 N N . GLU A 1 122 ? -13.842 -4.469 -21.233 1.00 94.81 122 GLU A N 1
ATOM 987 C CA . GLU A 1 122 ? -13.191 -3.208 -21.576 1.00 94.81 122 GLU A CA 1
ATOM 988 C C . GLU A 1 122 ? -12.817 -2.410 -20.316 1.00 94.81 122 GLU A C 1
ATOM 990 O O . GLU A 1 122 ? -13.607 -2.270 -19.381 1.00 94.81 122 GLU A O 1
ATOM 995 N N . LEU A 1 123 ? -11.581 -1.903 -20.281 1.00 95.12 123 LEU A N 1
ATOM 996 C CA . LEU A 1 123 ? -11.092 -1.087 -19.171 1.00 95.12 123 LEU A CA 1
ATOM 997 C C . LEU A 1 123 ? -11.449 0.375 -19.423 1.00 95.12 123 LEU A C 1
ATOM 999 O O . LEU A 1 123 ? -11.212 0.892 -20.516 1.00 95.12 123 LEU A O 1
ATOM 1003 N N . CYS A 1 124 ? -11.927 1.061 -18.391 1.00 92.62 124 CYS A N 1
ATOM 1004 C CA . CYS A 1 124 ? -12.261 2.471 -18.461 1.00 92.62 124 CYS A CA 1
ATOM 1005 C C . CYS A 1 124 ? -10.980 3.316 -18.558 1.00 92.62 124 CYS A C 1
ATOM 1007 O O . CYS A 1 124 ? -10.155 3.357 -17.641 1.00 92.62 124 CYS A O 1
ATOM 1009 N N . LYS A 1 125 ? -10.818 3.975 -19.711 1.00 87.88 125 LYS A N 1
ATOM 1010 C CA . LYS A 1 125 ? -9.677 4.841 -20.061 1.00 87.88 125 LYS A CA 1
ATOM 1011 C C . LYS A 1 125 ? -10.081 6.304 -20.266 1.00 87.88 125 LYS A C 1
ATOM 1013 O O . LYS A 1 125 ? -9.273 7.091 -20.749 1.00 87.88 125 LYS A O 1
ATOM 1018 N N . SER A 1 126 ? -11.322 6.665 -19.932 1.00 89.19 126 SER A N 1
ATOM 1019 C CA . SER A 1 126 ? -11.842 8.033 -20.077 1.00 89.19 126 SER A CA 1
ATOM 1020 C C . SER A 1 126 ? -11.248 9.013 -19.063 1.00 89.19 126 SER A C 1
ATOM 1022 O O . SER A 1 126 ? -11.331 10.221 -19.262 1.00 89.19 126 SER A O 1
ATOM 1024 N N . ILE A 1 127 ? -10.630 8.505 -17.996 1.00 89.75 127 ILE A N 1
ATOM 1025 C CA . ILE A 1 127 ? -10.033 9.300 -16.925 1.00 89.75 127 ILE A CA 1
ATOM 1026 C C . ILE A 1 127 ? -8.511 9.265 -17.066 1.00 89.75 127 ILE A C 1
ATOM 1028 O O . ILE A 1 127 ? -7.919 8.207 -17.294 1.00 89.75 127 ILE A O 1
ATOM 1032 N N . ASN A 1 128 ? -7.862 10.420 -16.904 1.00 92.06 128 ASN A N 1
ATOM 1033 C CA . ASN A 1 128 ? -6.407 10.486 -16.867 1.00 92.06 128 ASN A CA 1
ATOM 1034 C C . ASN A 1 128 ? -5.887 9.792 -15.591 1.00 92.06 128 ASN A C 1
ATOM 1036 O O . ASN A 1 128 ? -6.148 10.280 -14.488 1.00 92.06 128 ASN A O 1
ATOM 1040 N N . PRO A 1 129 ? -5.122 8.687 -15.699 1.00 92.56 129 PRO A N 1
ATOM 1041 C CA . PRO A 1 129 ? -4.702 7.911 -14.535 1.00 92.56 129 PRO A CA 1
ATOM 1042 C C . PRO A 1 129 ? -3.763 8.684 -13.604 1.00 92.56 129 PRO A C 1
ATOM 1044 O O . PRO A 1 129 ? -3.664 8.332 -12.432 1.00 92.56 129 PRO A O 1
ATOM 1047 N N . ASP A 1 130 ? -3.068 9.710 -14.101 1.00 92.12 130 ASP A N 1
ATOM 1048 C CA . ASP A 1 130 ? -2.122 10.496 -13.302 1.00 92.12 130 ASP A CA 1
ATOM 1049 C C . ASP A 1 130 ? -2.8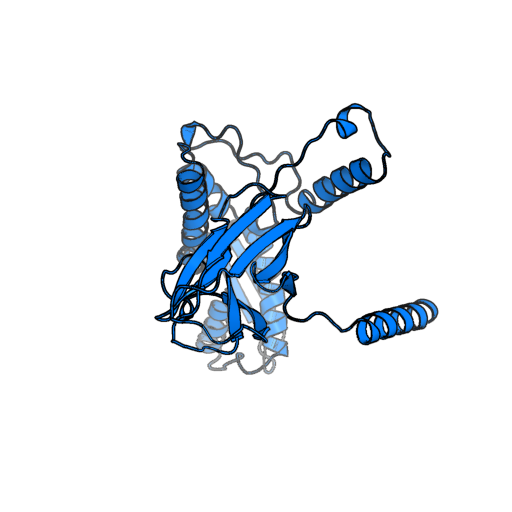15 11.630 -12.518 1.00 92.12 130 ASP A C 1
ATOM 1051 O O . ASP A 1 130 ? -2.274 12.107 -11.525 1.00 92.12 130 ASP A O 1
ATOM 1055 N N . GLU A 1 131 ? -4.029 12.023 -12.918 1.00 93.25 131 GLU A N 1
ATOM 1056 C CA . GLU A 1 131 ? -4.770 13.161 -12.345 1.00 93.25 131 GLU A CA 1
ATOM 1057 C C . GLU A 1 131 ? -6.037 12.738 -11.592 1.00 93.25 131 GLU A C 1
ATOM 1059 O O . GLU A 1 131 ? -6.544 13.509 -10.781 1.00 93.25 131 GLU A O 1
ATOM 1064 N N . ALA A 1 132 ? -6.533 11.514 -11.811 1.00 92.62 132 ALA A N 1
ATOM 1065 C CA . ALA A 1 132 ? -7.795 11.017 -11.255 1.00 92.62 132 ALA A CA 1
ATOM 1066 C C . ALA A 1 132 ? -7.930 11.240 -9.738 1.00 92.62 132 ALA A C 1
ATOM 1068 O O . ALA A 1 132 ? -8.982 11.657 -9.259 1.00 92.62 132 ALA A O 1
ATOM 1069 N N . VAL A 1 133 ? -6.850 10.991 -8.988 1.00 93.81 133 VAL A N 1
ATOM 1070 C CA . VAL A 1 133 ? -6.830 11.147 -7.525 1.00 93.81 133 VAL A CA 1
ATOM 1071 C C . VAL A 1 133 ? -6.945 12.618 -7.127 1.00 93.81 133 VAL A C 1
ATOM 1073 O O . VAL A 1 133 ? -7.766 12.958 -6.281 1.00 93.81 133 VAL A O 1
ATOM 1076 N N . ALA A 1 134 ? -6.157 13.495 -7.756 1.00 94.00 134 ALA A N 1
ATOM 1077 C CA . ALA A 1 134 ? -6.197 14.930 -7.480 1.00 94.00 134 ALA A CA 1
ATOM 1078 C C . ALA A 1 134 ? -7.558 15.533 -7.856 1.00 94.00 134 ALA A C 1
ATOM 1080 O O . ALA A 1 134 ? -8.093 16.359 -7.122 1.00 94.00 134 ALA A O 1
ATOM 1081 N N . TYR A 1 135 ? -8.146 15.067 -8.959 1.00 91.88 135 TYR A N 1
ATOM 1082 C CA . TYR A 1 135 ? -9.477 15.469 -9.391 1.00 91.88 135 TYR A CA 1
ATOM 1083 C C . TYR A 1 135 ? -10.549 15.084 -8.362 1.00 91.88 135 TYR A C 1
ATOM 1085 O O . TYR A 1 135 ? -11.327 15.935 -7.939 1.00 91.88 135 TYR A O 1
ATOM 1093 N N . GLY A 1 136 ? -10.558 13.828 -7.899 1.00 90.81 136 GLY A N 1
ATOM 1094 C CA . GLY A 1 136 ? -11.488 13.374 -6.859 1.00 90.81 136 GLY A CA 1
ATOM 1095 C C . GLY A 1 136 ? -11.321 14.129 -5.537 1.00 90.81 136 GLY A C 1
ATOM 1096 O O . GLY A 1 136 ? -12.310 14.520 -4.920 1.00 90.81 136 GLY A O 1
ATOM 1097 N N . ALA A 1 137 ? -10.078 14.413 -5.136 1.00 91.50 137 ALA A N 1
ATOM 1098 C CA . ALA A 1 137 ? -9.795 15.210 -3.944 1.00 91.50 137 ALA A CA 1
ATOM 1099 C C . ALA A 1 137 ? -10.303 16.658 -4.070 1.00 91.50 137 ALA A C 1
ATOM 1101 O O . ALA A 1 137 ? -10.855 17.193 -3.112 1.00 91.50 137 ALA A O 1
ATOM 1102 N N . ALA A 1 138 ? -10.167 17.280 -5.245 1.00 90.88 138 ALA A N 1
ATOM 1103 C CA . ALA A 1 138 ? -10.691 18.620 -5.500 1.00 90.88 138 ALA A CA 1
ATOM 1104 C C . ALA A 1 138 ? -12.226 18.662 -5.424 1.00 90.88 138 ALA A C 1
ATOM 1106 O O . ALA A 1 138 ? -12.782 19.591 -4.842 1.00 90.88 138 ALA A O 1
ATOM 1107 N N . VAL A 1 139 ? -12.908 17.634 -5.943 1.00 88.81 139 VAL A N 1
ATOM 1108 C CA . VAL A 1 139 ? -14.366 17.489 -5.798 1.00 88.81 139 VAL A CA 1
ATOM 1109 C C . VAL A 1 139 ? -14.750 17.381 -4.321 1.00 88.81 139 VAL A C 1
ATOM 1111 O O . VAL A 1 139 ? -15.653 18.084 -3.879 1.00 88.81 139 VAL A O 1
ATOM 1114 N N . GLN A 1 140 ? -14.032 16.574 -3.535 1.00 87.00 140 GLN A N 1
ATOM 1115 C CA . GLN A 1 140 ? -14.301 16.452 -2.101 1.00 87.00 140 GLN A CA 1
ATOM 1116 C C . GLN A 1 140 ? -14.044 17.756 -1.333 1.00 87.00 140 GLN A C 1
ATOM 1118 O O . GLN A 1 140 ? -14.805 18.102 -0.433 1.00 87.00 140 GLN A O 1
ATOM 1123 N N . ALA A 1 141 ? -13.003 18.507 -1.697 1.00 88.88 141 ALA A N 1
ATOM 1124 C CA . ALA A 1 141 ? -12.724 19.811 -1.102 1.00 88.88 141 ALA A CA 1
ATOM 1125 C C . ALA A 1 141 ? -13.849 20.820 -1.381 1.00 88.88 141 ALA A C 1
ATOM 1127 O O . ALA A 1 141 ? -14.259 21.528 -0.467 1.00 88.88 141 ALA A O 1
ATOM 1128 N N . ALA A 1 142 ? -14.379 20.831 -2.608 1.00 87.88 142 ALA A N 1
ATOM 1129 C CA . ALA A 1 142 ? -15.504 21.672 -3.014 1.00 87.88 142 ALA A CA 1
ATOM 1130 C C . ALA A 1 142 ? -16.785 21.353 -2.211 1.00 87.88 142 ALA A C 1
ATOM 1132 O O . ALA A 1 142 ? -17.475 22.252 -1.734 1.00 87.88 142 ALA A O 1
ATOM 1133 N N . ILE A 1 143 ? -17.057 20.065 -1.962 1.00 85.12 143 ILE A N 1
ATOM 1134 C CA . ILE A 1 143 ? -18.176 19.630 -1.105 1.00 85.12 143 ILE A CA 1
ATOM 1135 C C . ILE A 1 143 ? -18.020 20.175 0.316 1.00 85.12 143 ILE A C 1
ATOM 1137 O O . ILE A 1 143 ? -18.966 20.721 0.880 1.00 85.12 143 ILE A O 1
ATOM 1141 N N . LEU A 1 144 ? -16.823 20.047 0.894 1.00 84.62 144 LEU A N 1
ATOM 1142 C CA . LEU A 1 144 ? -16.548 20.479 2.265 1.00 84.62 144 LEU A CA 1
ATOM 1143 C C . LEU A 1 144 ? -16.527 22.007 2.424 1.00 84.62 144 LEU A C 1
ATOM 1145 O O . LEU A 1 144 ? -16.873 22.499 3.497 1.00 84.62 144 LEU A O 1
ATOM 1149 N N . SER A 1 145 ? -16.138 22.759 1.388 1.00 86.06 145 SER A N 1
ATOM 1150 C CA . SER A 1 145 ? -16.185 24.227 1.395 1.00 86.06 145 SER A CA 1
ATOM 1151 C C . SER A 1 145 ? -17.582 24.789 1.115 1.00 86.06 145 SER A C 1
ATOM 1153 O O . SER A 1 145 ? -17.807 25.982 1.311 1.00 86.06 145 SER A O 1
ATOM 1155 N N . GLY A 1 146 ? -18.523 23.949 0.670 1.00 81.12 146 GLY A N 1
ATOM 1156 C CA . GLY A 1 146 ? -19.848 24.378 0.224 1.00 81.12 146 GLY A CA 1
ATOM 1157 C C . GLY A 1 146 ? -19.830 25.123 -1.116 1.00 81.12 146 GLY A C 1
ATOM 1158 O O . GLY A 1 146 ? -20.857 25.666 -1.523 1.00 81.12 146 GLY A O 1
ATOM 1159 N N . GLU A 1 147 ? -18.692 25.148 -1.814 1.00 76.62 147 GLU A N 1
ATOM 1160 C CA . GLU A 1 147 ? -18.547 25.762 -3.132 1.00 76.62 147 GLU A CA 1
ATOM 1161 C C . GLU A 1 147 ? -18.803 24.716 -4.223 1.00 76.62 147 GLU A C 1
ATOM 1163 O O . GLU A 1 147 ? -18.141 23.686 -4.280 1.00 76.62 147 GLU A O 1
ATOM 1168 N N . GLY A 1 148 ? -19.749 24.960 -5.131 1.00 69.81 148 GLY A N 1
ATOM 1169 C CA . GLY A 1 148 ? -20.000 24.047 -6.247 1.00 69.81 148 GLY A CA 1
ATOM 1170 C C . GLY A 1 148 ? -21.456 23.994 -6.692 1.00 69.81 148 GLY A C 1
ATOM 1171 O O . GLY A 1 148 ? -22.299 24.764 -6.246 1.00 69.81 148 GLY A O 1
ATOM 1172 N N . ASN A 1 149 ? -21.739 23.087 -7.624 1.00 72.56 149 ASN A N 1
ATOM 1173 C CA . ASN A 1 149 ? -23.087 22.834 -8.134 1.00 72.56 149 ASN A CA 1
ATOM 1174 C C . ASN A 1 149 ? -23.886 21.995 -7.114 1.00 72.56 149 ASN A C 1
ATOM 1176 O O . ASN A 1 149 ? -23.307 21.105 -6.493 1.00 72.56 149 ASN A O 1
ATOM 1180 N N . GLU A 1 150 ? -25.202 22.211 -6.993 1.00 71.44 150 GLU A N 1
ATOM 1181 C CA . GLU A 1 150 ? -26.104 21.454 -6.097 1.00 71.44 150 GLU A CA 1
ATOM 1182 C C . GLU A 1 150 ? -25.943 19.934 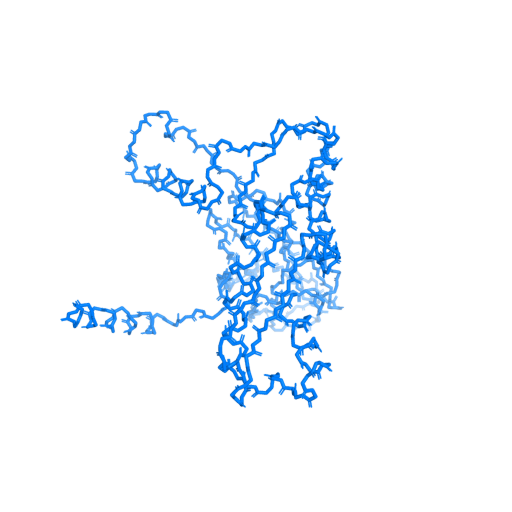-6.260 1.00 71.44 150 GLU A C 1
ATOM 1184 O O . GLU A 1 150 ? -25.924 19.193 -5.285 1.00 71.44 150 GLU A O 1
ATOM 1189 N N . LYS A 1 151 ? -25.681 19.468 -7.490 1.00 69.81 151 LYS A N 1
ATOM 1190 C CA . LYS A 1 151 ? -25.436 18.045 -7.797 1.00 69.81 151 LYS A CA 1
ATOM 1191 C C . LYS A 1 151 ? -24.246 17.419 -7.062 1.00 69.81 151 LYS A C 1
ATOM 1193 O O . LYS A 1 151 ? -24.152 16.198 -7.010 1.00 69.81 151 LYS A O 1
ATOM 1198 N N . VAL A 1 152 ? -23.305 18.231 -6.585 1.00 67.81 152 VAL A N 1
ATOM 1199 C CA . VAL A 1 152 ? -22.097 17.769 -5.890 1.00 67.81 152 VAL A CA 1
ATOM 1200 C C . VAL A 1 152 ? -22.337 17.718 -4.375 1.00 67.81 152 VAL A C 1
ATOM 1202 O O . VAL A 1 152 ? -21.714 16.912 -3.695 1.00 67.81 152 VAL A O 1
ATOM 1205 N N . GLN A 1 153 ? -23.281 18.509 -3.852 1.00 65.94 153 GLN A N 1
ATOM 1206 C CA . GLN A 1 153 ? -23.586 18.585 -2.417 1.00 65.94 153 GLN A CA 1
ATOM 1207 C C . GLN A 1 153 ? -24.271 17.318 -1.876 1.00 65.94 153 GLN A C 1
ATOM 1209 O O . GLN A 1 153 ? -24.098 16.992 -0.705 1.00 65.94 153 GLN A O 1
ATOM 1214 N N . ASP A 1 154 ? -24.966 16.563 -2.730 1.00 71.56 154 ASP A N 1
ATOM 1215 C CA . ASP A 1 154 ? -25.640 15.306 -2.362 1.00 71.56 154 ASP A CA 1
ATOM 1216 C C . ASP A 1 154 ? -24.709 14.072 -2.354 1.00 71.56 154 ASP A C 1
ATOM 1218 O O . ASP A 1 154 ? -25.164 12.931 -2.222 1.00 71.56 154 ASP A O 1
ATOM 1222 N N . LEU A 1 155 ? -23.396 14.256 -2.522 1.00 76.94 155 LEU A N 1
ATOM 1223 C CA . LEU A 1 155 ? -22.448 13.146 -2.568 1.00 76.94 155 LEU A CA 1
ATOM 1224 C C . LEU A 1 155 ? -22.099 12.653 -1.153 1.00 76.94 155 LEU A C 1
ATOM 1226 O O . LEU A 1 155 ? -21.356 13.296 -0.414 1.00 76.94 155 LEU A O 1
ATOM 1230 N N . LEU A 1 156 ? -22.587 11.462 -0.797 1.00 76.50 156 LEU A N 1
ATOM 1231 C CA . LEU A 1 156 ? -22.198 10.767 0.431 1.00 76.50 156 LEU A CA 1
ATOM 1232 C C . LEU A 1 156 ? -21.024 9.818 0.164 1.00 76.50 156 LEU A C 1
ATOM 1234 O O . LEU A 1 156 ? -21.145 8.876 -0.621 1.00 76.50 156 LEU A O 1
ATOM 1238 N N . LEU A 1 157 ? -19.909 10.028 0.865 1.00 82.31 157 LEU A N 1
ATOM 1239 C CA . LEU A 1 157 ? -18.784 9.096 0.878 1.00 82.31 157 LEU A CA 1
ATOM 1240 C C . LEU A 1 157 ? -18.852 8.198 2.111 1.00 82.31 157 LEU A C 1
ATOM 1242 O O . LEU A 1 157 ? -18.919 8.676 3.241 1.00 82.31 157 LEU A O 1
ATOM 1246 N N . LEU A 1 158 ? -18.802 6.891 1.871 1.00 83.88 158 LEU A N 1
ATOM 1247 C CA . LEU A 1 158 ? -18.665 5.870 2.900 1.00 83.88 158 LEU A CA 1
ATOM 1248 C C . LEU A 1 158 ? -17.365 5.122 2.642 1.00 83.88 158 LEU A C 1
ATOM 1250 O O . LEU A 1 158 ? -17.256 4.390 1.658 1.00 83.88 158 LEU A O 1
ATOM 1254 N N . ASP A 1 159 ? -16.392 5.325 3.521 1.00 88.75 159 ASP A N 1
ATOM 1255 C CA . ASP A 1 159 ? -15.113 4.622 3.471 1.00 88.75 159 ASP A CA 1
ATOM 1256 C C . ASP A 1 159 ? -15.096 3.470 4.487 1.00 88.75 159 ASP A C 1
ATOM 1258 O O . ASP A 1 159 ? -16.020 3.318 5.294 1.00 88.75 159 ASP A O 1
ATOM 1262 N N . VAL A 1 160 ? -14.065 2.629 4.444 1.00 90.56 160 VAL A N 1
ATOM 1263 C CA . VAL A 1 160 ? -13.940 1.443 5.293 1.00 90.56 160 VAL A CA 1
ATOM 1264 C C . VAL A 1 160 ? -12.543 1.281 5.892 1.00 90.56 160 VAL A C 1
ATOM 1266 O O . VAL A 1 160 ? -11.546 1.771 5.372 1.00 90.56 160 VAL A O 1
ATOM 1269 N N . THR A 1 161 ? -12.442 0.519 6.981 1.00 86.94 161 THR A N 1
ATOM 1270 C CA . THR A 1 161 ? -11.150 0.149 7.575 1.00 86.94 161 THR A CA 1
ATOM 1271 C C . THR A 1 161 ? -10.353 -0.810 6.671 1.00 86.94 161 THR A C 1
ATOM 1273 O O . THR A 1 161 ? -10.873 -1.858 6.286 1.00 86.94 161 THR A O 1
ATOM 1276 N N . PRO A 1 162 ? -9.071 -0.545 6.353 1.00 82.75 162 PRO A N 1
ATOM 1277 C CA . PRO A 1 162 ? -8.292 -1.412 5.458 1.00 82.75 162 PRO A CA 1
ATOM 1278 C C . PRO A 1 162 ? -7.826 -2.719 6.124 1.00 82.75 162 PRO A C 1
ATOM 1280 O O . PRO A 1 162 ? -7.625 -3.736 5.455 1.00 82.75 162 PRO A O 1
ATOM 1283 N N . LEU A 1 163 ? -7.647 -2.699 7.444 1.00 86.31 163 LEU A N 1
ATOM 1284 C CA . LEU A 1 163 ? -7.204 -3.824 8.261 1.00 86.31 163 LEU A CA 1
ATOM 1285 C C . LEU A 1 163 ? -8.023 -3.890 9.550 1.00 86.31 163 LEU A C 1
ATOM 1287 O O . LEU A 1 163 ? -8.616 -2.905 9.992 1.00 86.31 163 LEU A O 1
ATOM 1291 N N . SER A 1 164 ? -8.062 -5.078 10.144 1.00 92.00 164 SER A N 1
ATOM 1292 C CA . SER A 1 164 ? -8.750 -5.311 11.404 1.00 92.00 164 SER A CA 1
ATOM 1293 C C . SER A 1 164 ? -7.983 -4.661 12.548 1.00 92.00 164 SER A C 1
ATOM 1295 O O . SER A 1 164 ? -6.768 -4.824 12.674 1.00 92.00 164 SER A O 1
ATOM 1297 N N . LEU A 1 165 ? -8.713 -3.951 13.402 1.00 93.81 165 LEU A N 1
ATOM 1298 C CA . LEU A 1 165 ? -8.198 -3.269 14.578 1.00 93.81 165 LEU A CA 1
ATOM 1299 C C . LEU A 1 165 ? -8.635 -4.019 15.828 1.00 93.81 165 LEU A C 1
ATOM 1301 O O . LEU A 1 165 ? -9.789 -4.438 15.977 1.00 93.81 165 LEU A O 1
ATOM 1305 N N . GLY A 1 166 ? -7.694 -4.192 16.742 1.00 95.31 166 GLY A N 1
ATOM 1306 C CA . GLY A 1 166 ? -7.915 -4.982 17.936 1.00 95.31 166 GLY A CA 1
ATOM 1307 C C . GLY A 1 166 ? -6.883 -4.712 19.009 1.00 95.31 166 GLY A C 1
ATOM 1308 O O . GLY A 1 166 ? -6.041 -3.822 18.886 1.00 95.31 166 GLY A O 1
ATOM 1309 N N . LEU A 1 167 ? -6.955 -5.503 20.071 1.00 95.38 167 LEU A N 1
ATOM 1310 C CA . LEU A 1 167 ? -6.041 -5.410 21.199 1.00 95.38 167 LEU A CA 1
ATOM 1311 C C . LEU A 1 167 ? -5.489 -6.770 21.612 1.00 95.38 167 LEU A C 1
ATOM 1313 O O . LEU A 1 167 ? -6.044 -7.823 21.283 1.00 95.38 167 LEU A O 1
ATOM 1317 N N . GLU A 1 168 ? -4.366 -6.733 22.321 1.00 94.88 168 GLU A N 1
ATOM 1318 C CA . GLU A 1 168 ? -3.751 -7.927 22.888 1.00 94.88 168 GLU A CA 1
ATOM 1319 C C . GLU A 1 168 ? -4.535 -8.444 24.090 1.00 94.88 168 GLU A C 1
ATOM 1321 O O . GLU A 1 168 ? -4.807 -7.722 25.046 1.00 94.88 168 GLU A O 1
ATOM 1326 N N . THR A 1 169 ? -4.855 -9.732 24.049 1.00 90.62 169 THR A N 1
ATOM 1327 C CA . THR A 1 169 ? -5.399 -10.477 25.186 1.00 90.62 169 THR A CA 1
ATOM 1328 C C . THR A 1 169 ? -4.383 -11.498 25.685 1.00 90.62 169 THR A C 1
ATOM 1330 O O . THR A 1 169 ? -3.371 -11.767 25.028 1.00 90.62 169 THR A O 1
ATOM 1333 N N . ALA A 1 170 ? -4.638 -12.064 26.867 1.00 85.75 170 ALA A N 1
ATOM 1334 C CA . ALA A 1 170 ? -3.739 -13.024 27.492 1.00 85.75 170 ALA A CA 1
ATOM 1335 C C . ALA A 1 170 ? -3.328 -14.153 26.527 1.00 85.75 170 ALA A C 1
ATOM 1337 O O . ALA A 1 170 ? -4.158 -14.733 25.829 1.00 85.75 170 ALA A O 1
ATOM 1338 N N . GLY A 1 171 ? -2.029 -14.459 26.496 1.00 85.38 171 GLY A N 1
ATOM 1339 C CA . GLY A 1 171 ? -1.453 -15.437 25.568 1.00 85.38 171 GLY A CA 1
ATOM 1340 C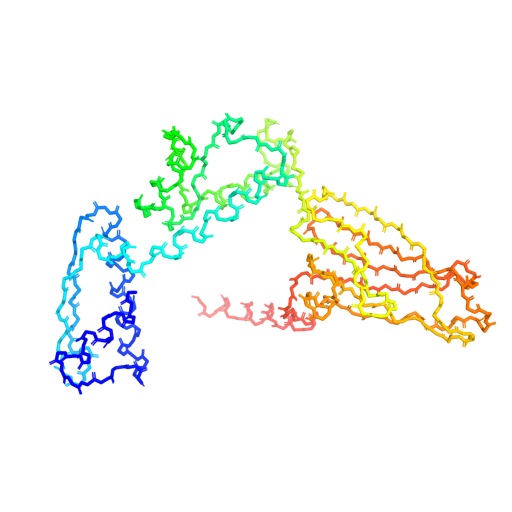 C . GLY A 1 171 ? -0.967 -14.859 24.233 1.00 85.38 171 GLY A C 1
ATOM 1341 O O . GLY A 1 171 ? -0.625 -15.634 23.339 1.00 85.38 171 GLY A O 1
ATOM 1342 N N . GLY A 1 172 ? -0.909 -13.530 24.080 1.00 90.12 172 GLY A N 1
ATOM 1343 C CA . GLY A 1 172 ? -0.392 -12.877 22.868 1.00 90.12 172 GLY A CA 1
ATOM 1344 C C . GLY A 1 172 ? -1.316 -13.032 21.660 1.00 90.12 172 GLY A C 1
ATOM 1345 O O . GLY A 1 172 ? -0.860 -13.101 20.513 1.00 90.12 172 GLY A O 1
ATOM 1346 N N . VAL A 1 173 ? -2.618 -13.159 21.922 1.00 93.44 173 VAL A N 1
ATOM 1347 C CA . VAL A 1 173 ? -3.659 -13.359 20.909 1.00 93.44 173 VAL A CA 1
ATOM 1348 C C . VAL A 1 173 ? -4.345 -12.029 20.628 1.00 93.44 173 VAL A C 1
ATOM 1350 O O . VAL A 1 173 ? -4.699 -11.291 21.553 1.00 93.44 173 VAL A O 1
ATOM 1353 N N . MET A 1 174 ? -4.530 -11.726 19.344 1.00 92.44 174 MET A N 1
ATOM 1354 C CA . MET A 1 174 ? -5.246 -10.535 18.906 1.00 92.44 174 MET A CA 1
ATOM 1355 C C . MET A 1 174 ? -6.752 -10.771 19.011 1.00 92.44 174 MET A C 1
ATOM 1357 O O . MET A 1 174 ? -7.292 -11.662 18.355 1.00 92.44 174 MET A O 1
ATOM 1361 N N . THR A 1 175 ? -7.427 -9.945 19.807 1.00 95.69 175 THR A N 1
ATOM 1362 C CA . THR A 1 175 ? -8.891 -9.865 19.822 1.00 95.69 175 THR A CA 1
ATOM 1363 C C . THR A 1 175 ? -9.318 -8.684 18.962 1.00 95.69 175 THR A C 1
ATOM 1365 O O . THR A 1 175 ? -8.982 -7.540 19.263 1.00 95.69 175 THR A O 1
ATOM 1368 N N . VAL A 1 176 ? -10.022 -8.969 17.867 1.00 95.19 176 VAL A N 1
ATOM 1369 C CA . VAL A 1 176 ? -10.494 -7.964 16.904 1.00 95.19 176 VAL A CA 1
ATOM 1370 C C . VAL A 1 176 ? -11.754 -7.285 17.438 1.00 95.19 176 VAL A C 1
ATOM 1372 O O . VAL A 1 176 ? -12.724 -7.969 17.754 1.00 95.19 176 VAL A O 1
ATOM 1375 N N . LEU A 1 177 ? -11.747 -5.951 17.499 1.00 95.69 177 LEU A N 1
ATOM 1376 C CA . LEU A 1 177 ? -12.911 -5.140 17.881 1.00 95.69 177 LEU A CA 1
ATOM 1377 C C . LEU A 1 177 ? -13.589 -4.523 16.655 1.00 95.69 177 LEU A C 1
ATOM 1379 O O . LEU A 1 177 ? -14.817 -4.493 16.577 1.00 95.69 177 LEU A O 1
ATOM 1383 N N . ILE A 1 178 ? -12.798 -4.054 15.688 1.00 95.81 178 ILE A N 1
ATOM 1384 C CA . ILE A 1 178 ? -13.289 -3.508 14.420 1.00 95.81 178 ILE A CA 1
ATOM 1385 C C . ILE A 1 178 ? -12.673 -4.336 13.289 1.00 95.81 178 ILE A C 1
ATOM 1387 O O . ILE A 1 178 ? -11.485 -4.184 13.009 1.00 95.81 178 ILE A O 1
ATOM 1391 N N . PRO A 1 179 ? -13.438 -5.237 12.650 1.00 94.50 179 PRO A N 1
ATOM 1392 C CA . PRO A 1 179 ? -12.953 -6.004 11.505 1.00 94.50 179 PRO A CA 1
ATOM 1393 C C . PRO A 1 179 ? -12.566 -5.102 10.328 1.00 94.50 179 PRO A C 1
ATOM 1395 O O . PRO A 1 179 ? -13.096 -3.995 10.192 1.00 94.50 179 PRO A O 1
ATOM 1398 N N . ARG A 1 180 ? -11.692 -5.586 9.439 1.00 90.62 180 ARG A N 1
ATOM 1399 C CA . ARG A 1 180 ? -11.455 -4.924 8.148 1.00 90.62 180 ARG A CA 1
ATOM 1400 C C . ARG A 1 180 ? -12.752 -4.794 7.344 1.00 90.62 180 ARG A C 1
ATOM 1402 O O . ARG A 1 180 ? -13.667 -5.604 7.494 1.00 90.62 180 ARG A O 1
ATOM 1409 N N . ASN A 1 181 ? -12.790 -3.821 6.447 1.00 89.81 181 ASN A N 1
ATOM 1410 C CA . ASN A 1 181 ? -13.936 -3.443 5.627 1.00 89.81 181 ASN A CA 1
ATOM 1411 C C . ASN A 1 181 ? -15.159 -2.973 6.445 1.00 89.81 181 ASN A C 1
ATOM 1413 O O . ASN A 1 181 ? -16.284 -3.021 5.951 1.00 89.81 181 ASN A O 1
ATOM 1417 N N . THR A 1 182 ? -14.962 -2.524 7.692 1.00 92.75 182 THR A N 1
ATOM 1418 C CA . THR A 1 182 ? -16.036 -1.893 8.476 1.00 92.75 182 THR A CA 1
ATOM 1419 C C . THR A 1 182 ? -16.174 -0.437 8.054 1.00 92.75 182 THR A C 1
ATOM 1421 O O . THR A 1 182 ? -15.176 0.278 8.029 1.00 92.75 182 THR A O 1
ATOM 1424 N N . THR A 1 183 ? -17.396 0.001 7.754 1.00 93.88 183 THR A N 1
ATOM 1425 C CA . THR A 1 183 ? -17.701 1.387 7.375 1.00 93.88 183 THR A CA 1
ATOM 1426 C C . THR A 1 183 ? -17.299 2.377 8.467 1.00 93.88 183 THR A C 1
ATOM 1428 O O . THR A 1 183 ? -17.592 2.143 9.640 1.00 93.88 183 THR A O 1
ATOM 1431 N N . ILE A 1 184 ? -16.653 3.478 8.080 1.00 91.44 184 ILE A N 1
ATOM 1432 C CA . ILE A 1 184 ? -16.302 4.597 8.962 1.00 91.44 184 ILE A CA 1
ATOM 1433 C C . ILE A 1 184 ? -17.200 5.817 8.677 1.00 91.44 184 ILE A C 1
ATOM 1435 O O . ILE A 1 184 ? -17.626 5.998 7.533 1.00 91.44 184 ILE A O 1
ATOM 1439 N N . PRO A 1 185 ? -17.504 6.657 9.687 1.00 93.31 185 PRO A N 1
ATOM 1440 C CA . PRO A 1 185 ? -17.100 6.546 11.094 1.00 93.31 185 PRO A CA 1
ATOM 1441 C C . PRO A 1 185 ? -17.806 5.397 11.839 1.00 93.31 185 PRO A C 1
ATOM 1443 O O . PRO A 1 185 ? -18.960 5.073 11.563 1.00 93.31 185 PRO A O 1
ATOM 1446 N N . THR A 1 186 ? -17.123 4.775 12.805 1.00 94.88 186 THR A N 1
ATOM 1447 C CA . THR A 1 186 ? -17.685 3.677 13.614 1.00 94.88 186 THR A CA 1
ATOM 1448 C C . THR A 1 186 ? -17.100 3.643 15.019 1.00 94.88 186 THR A C 1
ATOM 1450 O O . THR A 1 186 ? -15.918 3.901 15.226 1.00 94.88 186 THR A O 1
ATOM 1453 N N . LYS A 1 187 ? -17.922 3.209 15.979 1.00 96.12 187 LYS A N 1
ATOM 1454 C CA . LYS A 1 187 ? -17.541 3.008 17.376 1.00 96.12 187 LYS A CA 1
ATOM 1455 C C . LYS A 1 187 ? -17.878 1.586 17.824 1.00 96.12 187 LYS A C 1
ATOM 1457 O O . LYS A 1 187 ? -18.997 1.111 17.611 1.00 96.12 187 LYS A O 1
ATOM 1462 N N . LYS A 1 188 ? -16.923 0.893 18.447 1.00 96.75 188 LYS A N 1
ATOM 1463 C CA . LYS A 1 188 ? -17.102 -0.445 19.033 1.00 96.75 188 LYS A CA 1
ATOM 1464 C C . LYS A 1 188 ? -16.579 -0.480 20.458 1.00 96.75 188 LYS A C 1
ATOM 1466 O O . LYS A 1 188 ? -15.473 -0.029 20.731 1.00 96.75 188 LYS A O 1
ATOM 1471 N N . GLU A 1 189 ? -17.374 -1.054 21.349 1.00 95.88 189 GLU A N 1
ATOM 1472 C CA . GLU A 1 189 ? -17.041 -1.206 22.761 1.00 95.88 189 GLU A CA 1
ATOM 1473 C C . GLU A 1 189 ? -17.074 -2.682 23.140 1.00 95.88 189 GLU A C 1
ATOM 1475 O O . GLU A 1 189 ? -17.974 -3.420 22.730 1.00 95.88 189 GLU A O 1
ATOM 1480 N N . GLN A 1 190 ? -16.100 -3.113 23.934 1.00 95.06 190 GLN A N 1
ATOM 1481 C CA . GLN A 1 190 ? -16.058 -4.459 24.484 1.00 95.06 190 GLN A CA 1
ATOM 1482 C C . GLN A 1 190 ? -15.532 -4.427 25.918 1.00 95.06 190 GLN A C 1
ATOM 1484 O O . GLN A 1 190 ? -14.633 -3.657 26.255 1.00 95.06 190 GLN A O 1
ATOM 1489 N N . VAL A 1 191 ? -16.121 -5.264 26.771 1.00 94.75 191 VAL A N 1
ATOM 1490 C CA . VAL A 1 191 ? -15.736 -5.379 28.179 1.00 94.75 191 VAL A CA 1
ATOM 1491 C C . VAL A 1 191 ? -14.686 -6.474 28.334 1.00 94.75 191 VAL A C 1
ATOM 1493 O O . VAL A 1 191 ? -14.870 -7.599 27.869 1.00 94.75 191 VAL A O 1
ATOM 1496 N N . PHE A 1 192 ? -13.604 -6.132 29.020 1.00 93.62 192 PHE A N 1
ATOM 1497 C CA . PHE A 1 192 ? -12.510 -7.008 29.414 1.00 93.62 192 PHE A CA 1
ATOM 1498 C C . PHE A 1 192 ? -12.377 -7.030 30.939 1.00 93.62 192 PHE A C 1
ATOM 1500 O O . PHE A 1 192 ? -12.983 -6.225 31.649 1.00 93.62 192 PHE A O 1
ATOM 1507 N N . SER A 1 193 ? -11.568 -7.958 31.444 1.00 92.50 193 SER A N 1
ATOM 1508 C CA . SER A 1 193 ? -11.256 -8.072 32.867 1.00 92.50 193 SER A CA 1
ATOM 1509 C C . SER A 1 193 ? -9.774 -8.379 33.091 1.00 92.50 193 SER A C 1
ATOM 1511 O O . SER A 1 193 ? -9.027 -8.603 32.136 1.00 92.50 193 SER A O 1
ATOM 1513 N N . THR A 1 194 ? -9.342 -8.367 34.350 1.00 91.44 194 THR A N 1
ATOM 1514 C CA . THR A 1 194 ? -7.965 -8.669 34.750 1.00 91.44 194 THR A CA 1
ATOM 1515 C C . THR A 1 194 ? -7.616 -10.139 34.531 1.00 91.44 194 THR A C 1
ATOM 1517 O O . THR A 1 194 ? -8.475 -11.024 34.567 1.00 91.44 194 THR A O 1
ATOM 1520 N N . TYR A 1 195 ? -6.329 -10.407 34.307 1.00 89.62 195 TYR A N 1
ATOM 1521 C CA . TYR A 1 195 ? -5.804 -11.758 34.094 1.00 89.62 195 TYR A CA 1
ATOM 1522 C C . TYR A 1 195 ? -5.311 -12.419 35.392 1.00 89.62 195 TYR A C 1
ATOM 1524 O O . TYR A 1 195 ? -5.278 -13.647 35.473 1.00 89.62 195 TYR A O 1
ATOM 1532 N N . SER A 1 196 ? -4.989 -11.622 36.413 1.00 89.31 196 SER A N 1
ATOM 1533 C CA . SER A 1 196 ? -4.523 -12.085 37.726 1.00 89.31 196 SER A CA 1
ATOM 1534 C C . SER A 1 196 ? -5.315 -11.444 38.868 1.00 89.31 196 SER A C 1
ATOM 1536 O O . SER A 1 196 ? -5.872 -10.354 38.713 1.00 89.31 196 SER A O 1
ATOM 1538 N N . ASP A 1 197 ? -5.341 -12.113 40.022 1.00 91.12 197 ASP A N 1
ATOM 1539 C CA . ASP A 1 197 ? -5.922 -11.569 41.254 1.00 91.12 197 ASP A CA 1
ATOM 1540 C C . ASP A 1 197 ? -5.162 -10.313 41.698 1.00 91.12 197 ASP A C 1
ATOM 1542 O O . ASP A 1 197 ? -3.933 -10.261 41.619 1.00 91.12 197 ASP A O 1
ATOM 1546 N N . ASN A 1 198 ? -5.895 -9.310 42.189 1.00 91.12 198 ASN A N 1
ATOM 1547 C CA . ASN A 1 198 ? -5.347 -8.052 42.711 1.00 91.12 198 ASN A CA 1
ATOM 1548 C C . ASN A 1 198 ? -4.428 -7.306 41.724 1.00 91.12 198 ASN A C 1
ATOM 1550 O O . ASN A 1 198 ? -3.498 -6.612 42.132 1.00 91.12 198 ASN A O 1
ATOM 1554 N N . GLN A 1 199 ? -4.675 -7.458 40.421 1.00 88.94 199 GLN A N 1
ATOM 1555 C CA . GLN A 1 199 ? -3.903 -6.794 39.377 1.00 88.94 199 GLN A CA 1
ATOM 1556 C C . GLN A 1 199 ? -4.116 -5.261 39.440 1.00 88.94 199 GLN A C 1
ATOM 1558 O O . GLN A 1 199 ? -5.248 -4.812 39.270 1.00 88.94 199 GLN A O 1
ATOM 1563 N N . PRO A 1 200 ? -3.056 -4.449 39.639 1.00 89.44 200 PRO A N 1
ATOM 1564 C CA . PRO A 1 200 ? -3.177 -3.007 39.913 1.00 89.44 200 PRO A CA 1
ATOM 1565 C C . PRO A 1 200 ? -3.493 -2.147 38.676 1.00 89.44 200 PRO A C 1
ATOM 1567 O O . PRO A 1 200 ? -3.832 -0.968 38.803 1.00 89.44 200 PRO A O 1
ATOM 1570 N N . GLY A 1 201 ? -3.361 -2.714 37.476 1.00 89.38 201 GLY A N 1
ATOM 1571 C CA . GLY A 1 201 ? -3.596 -2.024 36.214 1.00 89.38 201 GLY A CA 1
ATOM 1572 C C . GLY A 1 201 ? -3.602 -2.970 35.017 1.00 89.38 201 GLY A C 1
ATOM 1573 O O . GLY A 1 201 ? -3.118 -4.102 35.099 1.00 89.38 201 GLY A O 1
ATOM 1574 N N . VAL A 1 202 ? -4.161 -2.516 33.896 1.00 90.88 202 VAL A N 1
ATOM 1575 C CA . VAL A 1 202 ? -4.161 -3.249 32.622 1.00 90.88 202 VAL A CA 1
ATOM 1576 C C . VAL A 1 202 ? -3.404 -2.481 31.550 1.00 90.88 202 VAL A C 1
ATOM 1578 O O . VAL A 1 202 ? -3.631 -1.292 31.331 1.00 90.88 202 VAL A O 1
ATOM 1581 N N . LEU A 1 203 ? -2.515 -3.184 30.851 1.00 92.12 203 LEU A N 1
ATOM 1582 C CA . LEU A 1 203 ? -1.827 -2.657 29.683 1.00 92.12 203 LEU A CA 1
ATOM 1583 C C . LEU A 1 203 ? -2.685 -2.923 28.442 1.00 92.12 203 LEU A C 1
ATOM 1585 O O . LEU A 1 203 ? -2.894 -4.072 28.061 1.00 92.12 203 LEU A O 1
ATOM 1589 N N . ILE A 1 204 ? -3.167 -1.859 27.805 1.00 93.50 204 ILE A N 1
ATOM 1590 C CA . ILE A 1 204 ? -3.898 -1.930 26.543 1.00 93.50 204 ILE A CA 1
ATOM 1591 C C . ILE A 1 204 ? -2.902 -1.710 25.411 1.00 93.50 204 ILE A C 1
ATOM 1593 O O . ILE A 1 204 ? -2.329 -0.630 25.269 1.00 93.50 204 ILE A O 1
ATOM 1597 N N . GLN A 1 205 ? -2.693 -2.741 24.598 1.00 93.75 205 GLN A N 1
ATOM 1598 C CA . GLN A 1 205 ? -1.852 -2.678 23.405 1.00 93.75 205 GLN A CA 1
ATOM 1599 C C . GLN A 1 205 ? -2.739 -2.819 22.176 1.00 93.75 205 GLN A C 1
ATOM 1601 O O . GLN A 1 205 ? -3.444 -3.817 22.038 1.00 93.75 205 GLN A O 1
ATOM 1606 N N . VAL A 1 206 ? -2.700 -1.822 21.299 1.00 94.25 206 VAL A N 1
ATOM 1607 C CA . VAL A 1 206 ? -3.553 -1.725 20.116 1.00 94.25 206 VAL A CA 1
ATOM 1608 C C . VAL A 1 206 ? -2.787 -2.198 18.890 1.00 94.25 206 VAL A C 1
ATOM 1610 O O . VAL A 1 206 ? -1.673 -1.738 18.627 1.00 94.25 206 VAL A O 1
ATOM 1613 N N . TYR A 1 207 ? -3.403 -3.097 18.132 1.00 92.19 207 TYR A N 1
ATOM 1614 C CA . TYR A 1 207 ? -2.823 -3.737 16.961 1.00 92.19 207 TYR A CA 1
ATOM 1615 C C . TYR A 1 207 ? -3.704 -3.568 15.726 1.00 92.19 207 TYR A C 1
ATOM 1617 O O . TYR A 1 207 ? -4.930 -3.496 15.817 1.00 92.19 207 TYR A O 1
ATOM 1625 N N . GLU A 1 208 ? -3.050 -3.590 14.570 1.00 89.06 208 GLU A N 1
ATOM 1626 C CA . GLU A 1 208 ? -3.657 -3.654 13.248 1.00 89.06 208 GLU A CA 1
ATOM 1627 C C . GLU A 1 208 ? -3.126 -4.879 12.495 1.00 89.06 208 GLU A C 1
ATOM 1629 O O . GLU A 1 208 ? -1.911 -5.083 12.388 1.00 89.06 208 GLU A O 1
ATOM 1634 N N . GLY A 1 209 ? -4.028 -5.704 11.962 1.00 83.56 209 GLY A N 1
ATOM 1635 C CA . GLY A 1 209 ? -3.663 -6.845 11.129 1.00 83.56 209 GLY A CA 1
ATOM 1636 C C . GLY A 1 209 ? -4.650 -8.008 11.183 1.00 83.56 209 GLY A C 1
ATOM 1637 O O . GLY A 1 209 ? -5.633 -8.003 11.914 1.00 83.56 209 GLY A O 1
ATOM 1638 N N . GLU A 1 210 ? -4.365 -9.028 10.374 1.00 85.06 210 GLU A N 1
ATOM 1639 C CA . GLU A 1 210 ? -5.268 -10.161 10.117 1.00 85.06 210 GLU A CA 1
ATOM 1640 C C . GLU A 1 210 ? -4.754 -11.487 10.706 1.00 85.06 210 GLU A C 1
ATOM 1642 O O . GLU A 1 210 ? -5.349 -12.544 10.492 1.00 85.06 210 GLU A O 1
ATOM 1647 N N . ARG A 1 211 ? -3.605 -11.476 11.397 1.00 83.75 211 ARG A N 1
ATOM 1648 C CA . ARG A 1 211 ? -3.007 -12.679 11.996 1.00 83.75 211 ARG A CA 1
ATOM 1649 C C . ARG A 1 211 ? -3.585 -12.913 13.392 1.00 83.75 211 ARG A C 1
ATOM 1651 O O . ARG A 1 211 ? -3.932 -11.976 14.100 1.00 83.75 211 ARG A O 1
ATOM 1658 N N . THR A 1 212 ? -3.622 -14.169 13.831 1.00 88.69 212 THR A N 1
ATOM 1659 C CA . THR A 1 212 ? -4.156 -14.541 15.154 1.00 88.69 212 THR A CA 1
ATOM 1660 C C . THR A 1 212 ? -3.274 -14.077 16.318 1.00 88.69 212 THR A C 1
ATOM 1662 O O . THR A 1 212 ? -3.784 -13.765 17.391 1.00 88.69 212 THR A O 1
ATOM 1665 N N . ARG A 1 213 ? -1.946 -14.048 16.140 1.00 88.25 213 ARG A N 1
ATOM 1666 C CA . ARG A 1 213 ? -0.994 -13.644 17.186 1.00 88.25 213 ARG A CA 1
ATOM 1667 C C . ARG A 1 213 ? -0.559 -12.200 16.987 1.00 88.25 213 ARG A C 1
ATOM 1669 O O . ARG A 1 213 ? -0.196 -11.816 15.879 1.00 88.25 213 ARG A O 1
ATOM 1676 N N . THR A 1 214 ? -0.509 -11.433 18.072 1.00 89.19 214 THR A N 1
ATOM 1677 C CA . THR A 1 214 ? -0.166 -10.000 18.048 1.00 89.19 214 THR A CA 1
ATOM 1678 C C . THR A 1 214 ? 1.241 -9.730 17.520 1.00 89.19 214 THR A C 1
ATOM 1680 O O . THR A 1 214 ? 1.444 -8.760 16.799 1.00 89.19 214 THR A O 1
ATOM 1683 N N . ARG A 1 215 ? 2.198 -10.628 17.788 1.00 88.25 215 ARG A N 1
ATOM 1684 C CA . ARG A 1 215 ? 3.584 -10.539 17.284 1.00 88.25 215 ARG A CA 1
ATOM 1685 C C . ARG A 1 215 ? 3.709 -10.534 15.754 1.00 88.25 215 ARG A C 1
ATOM 1687 O O . ARG A 1 215 ? 4.734 -10.104 15.240 1.00 88.25 215 ARG A O 1
ATOM 1694 N N . ASP A 1 216 ? 2.707 -11.069 15.056 1.00 84.19 216 ASP A N 1
ATOM 1695 C CA . ASP A 1 216 ? 2.684 -11.177 13.595 1.00 84.19 216 ASP A CA 1
ATOM 1696 C C . ASP A 1 216 ? 1.879 -10.019 12.956 1.00 84.19 216 ASP A C 1
ATOM 1698 O O . ASP A 1 216 ? 1.720 -9.982 11.736 1.00 84.19 216 ASP A O 1
ATOM 1702 N N . ASN A 1 217 ? 1.371 -9.086 13.775 1.00 86.19 217 ASN A N 1
ATOM 1703 C CA . ASN A 1 217 ? 0.602 -7.902 13.384 1.00 86.19 217 ASN A CA 1
ATOM 1704 C C . ASN A 1 217 ? 1.359 -6.607 13.725 1.00 86.19 217 ASN A C 1
ATOM 1706 O O . ASN A 1 217 ? 2.394 -6.615 14.395 1.00 86.19 217 ASN A O 1
ATOM 1710 N N . ASN A 1 218 ? 0.827 -5.469 13.281 1.00 83.25 218 ASN A N 1
ATOM 1711 C CA . ASN A 1 218 ? 1.431 -4.163 13.516 1.00 83.25 218 ASN A CA 1
ATOM 1712 C C . ASN A 1 218 ? 0.967 -3.590 14.857 1.00 83.25 218 ASN A C 1
ATOM 1714 O O . ASN A 1 218 ? -0.221 -3.350 15.047 1.00 83.25 218 ASN A O 1
ATOM 1718 N N . LEU A 1 219 ? 1.899 -3.326 15.776 1.00 89.44 219 LEU A N 1
ATOM 1719 C CA . LEU A 1 219 ? 1.610 -2.537 16.976 1.00 89.44 219 LEU A CA 1
ATOM 1720 C C . LEU A 1 219 ? 1.420 -1.068 16.575 1.00 89.44 219 LEU A C 1
ATOM 1722 O O . LEU A 1 219 ? 2.332 -0.464 16.002 1.00 89.44 219 LEU A O 1
ATOM 1726 N N . LEU A 1 220 ? 0.256 -0.508 16.900 1.00 88.62 220 LEU A N 1
ATOM 1727 C CA . LEU A 1 220 ? -0.069 0.893 16.644 1.00 88.62 220 LEU A CA 1
ATOM 1728 C C . LEU A 1 220 ? 0.250 1.789 17.845 1.00 88.62 220 LEU A C 1
ATOM 1730 O O . LEU A 1 220 ? 0.748 2.898 17.686 1.00 88.62 220 LEU A O 1
ATOM 1734 N N . GLY A 1 221 ? -0.010 1.301 19.056 1.00 89.56 221 GLY A N 1
ATOM 1735 C CA . GLY A 1 221 ? 0.199 2.069 20.277 1.00 89.56 221 GLY A CA 1
ATOM 1736 C C . GLY A 1 221 ? -0.118 1.255 21.522 1.00 89.56 221 GLY A C 1
ATOM 1737 O O . GLY A 1 221 ? -0.692 0.169 21.446 1.00 89.56 221 GLY A O 1
ATOM 1738 N N . LYS A 1 222 ? 0.275 1.771 22.685 1.00 92.69 222 LYS A N 1
ATOM 1739 C CA . LYS A 1 222 ? -0.040 1.158 23.975 1.00 92.69 222 LYS A CA 1
ATOM 1740 C C . LYS A 1 222 ? -0.214 2.213 25.054 1.00 92.69 222 LYS A C 1
ATOM 1742 O O . LYS A 1 222 ? 0.459 3.240 25.020 1.00 92.69 222 LYS A O 1
ATOM 1747 N N . PHE A 1 223 ? -1.080 1.936 26.013 1.00 92.25 223 PHE A N 1
ATOM 1748 C CA . PHE A 1 223 ? -1.283 2.760 27.197 1.00 92.25 223 PHE A CA 1
ATOM 1749 C C . PHE A 1 223 ? -1.728 1.879 28.362 1.00 92.25 223 PHE A C 1
ATOM 1751 O O . PHE A 1 223 ? -2.249 0.783 28.161 1.00 92.25 223 PHE A O 1
ATOM 1758 N N . GLU A 1 224 ? -1.495 2.342 29.582 1.00 91.38 224 GLU A N 1
ATOM 1759 C CA . GLU A 1 224 ? -1.843 1.605 30.793 1.00 91.38 224 GLU A CA 1
ATOM 1760 C C . GLU A 1 224 ? -3.009 2.289 31.507 1.00 91.38 224 GLU A C 1
ATOM 1762 O O . GLU A 1 224 ? -3.007 3.507 31.698 1.00 91.38 224 GLU A O 1
ATOM 1767 N N . LEU A 1 225 ? -4.009 1.506 31.902 1.00 90.88 225 LEU A N 1
ATOM 1768 C CA . LEU A 1 225 ? -5.035 1.926 32.848 1.00 90.88 225 LEU A CA 1
ATOM 1769 C C . LEU A 1 225 ? -4.623 1.408 34.227 1.00 90.88 225 LEU A C 1
ATOM 1771 O O . LEU A 1 225 ? -4.798 0.226 34.524 1.00 90.88 225 LEU A O 1
ATOM 1775 N N . SER A 1 226 ? -4.022 2.279 35.031 1.00 90.12 226 SER A N 1
ATOM 1776 C CA . SER A 1 226 ? -3.633 2.000 36.415 1.00 90.12 226 SER A CA 1
ATOM 1777 C C . SER A 1 226 ? -4.764 2.343 37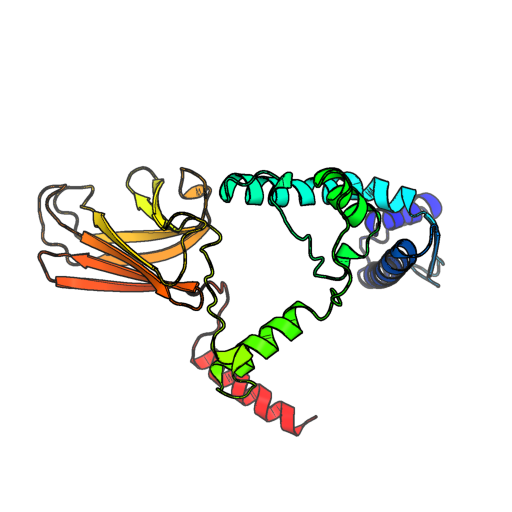.390 1.00 90.12 226 SER A C 1
ATOM 1779 O O . SER A 1 226 ? -5.783 2.903 36.996 1.00 90.12 226 SER A O 1
ATOM 1781 N N . GLY A 1 227 ? -4.594 1.994 38.669 1.00 86.69 227 GLY A N 1
ATOM 1782 C CA . GLY A 1 227 ? -5.536 2.380 39.724 1.00 86.69 227 GLY A CA 1
ATOM 1783 C C . GLY A 1 227 ? -6.743 1.453 39.868 1.00 86.69 227 GLY A C 1
ATOM 1784 O O . GLY A 1 227 ? -7.743 1.858 40.460 1.00 86.69 227 GLY A O 1
ATOM 1785 N N . ILE A 1 228 ? -6.650 0.219 39.360 1.00 88.62 228 ILE A N 1
ATOM 1786 C CA . ILE A 1 228 ? -7.700 -0.793 39.508 1.00 88.62 228 ILE A CA 1
ATOM 1787 C C . ILE A 1 228 ? -7.703 -1.297 40.963 1.00 88.62 228 ILE A C 1
ATOM 1789 O O . ILE A 1 228 ? -6.656 -1.742 41.448 1.00 88.62 228 ILE A O 1
ATOM 1793 N N . PRO A 1 229 ? -8.844 -1.248 41.679 1.00 89.69 229 PRO A N 1
ATOM 1794 C CA . PRO A 1 229 ? -8.935 -1.752 43.044 1.00 89.69 229 PRO A CA 1
ATOM 1795 C C . PRO A 1 229 ? -8.594 -3.249 43.127 1.00 89.69 229 PRO A C 1
ATOM 1797 O O . PRO A 1 229 ? -8.993 -4.010 42.240 1.00 89.69 229 PRO A O 1
ATOM 1800 N N . PRO A 1 230 ? -7.911 -3.710 44.194 1.00 91.50 230 PRO A N 1
ATOM 1801 C CA . PRO A 1 230 ? -7.649 -5.130 44.397 1.00 91.50 230 PRO A CA 1
ATOM 1802 C C . PRO A 1 230 ? -8.951 -5.941 44.423 1.00 91.50 230 PRO A C 1
ATOM 1804 O O . PRO A 1 230 ? -9.790 -5.770 45.308 1.00 91.50 230 PRO A O 1
ATOM 1807 N N . ALA A 1 231 ? -9.124 -6.812 43.433 1.00 91.56 231 ALA A N 1
ATOM 1808 C CA . ALA A 1 231 ? -10.272 -7.697 43.303 1.00 91.56 231 ALA A CA 1
ATOM 1809 C C . ALA A 1 231 ? -9.833 -9.054 42.722 1.00 91.56 231 ALA A C 1
ATOM 1811 O O . ALA A 1 231 ? -8.791 -9.127 42.054 1.00 91.56 231 ALA A O 1
ATOM 1812 N N . PRO A 1 232 ? -10.611 -10.132 42.936 1.00 93.00 232 PRO A N 1
ATOM 1813 C CA . PRO A 1 232 ? -10.364 -11.415 42.285 1.00 93.00 232 PRO A CA 1
ATOM 1814 C C . PRO A 1 232 ? -10.354 -11.286 40.756 1.00 93.00 232 PRO A C 1
ATOM 1816 O O . PRO A 1 232 ? -11.060 -10.450 40.181 1.00 93.00 232 PRO A O 1
ATOM 1819 N N . ARG A 1 233 ? -9.579 -12.140 40.083 1.00 91.00 233 ARG A N 1
ATOM 1820 C CA . ARG A 1 233 ? -9.525 -12.220 38.620 1.00 91.00 233 ARG A CA 1
ATOM 1821 C C . ARG A 1 233 ? -10.931 -12.326 38.031 1.00 91.00 233 ARG A C 1
ATOM 1823 O O . ARG A 1 233 ? -11.730 -13.151 38.470 1.00 91.00 233 ARG A O 1
ATOM 1830 N N . GLY A 1 234 ? -11.210 -11.551 36.985 1.00 88.69 234 GLY A N 1
ATOM 1831 C CA . GLY A 1 234 ? -12.500 -11.595 36.289 1.00 88.69 234 GLY A CA 1
ATOM 1832 C C . GLY A 1 234 ? -13.571 -10.658 36.862 1.00 88.69 234 GLY A C 1
ATOM 1833 O O . GLY A 1 234 ? -14.615 -10.496 36.235 1.00 88.69 234 GLY A O 1
ATOM 1834 N N . VAL A 1 235 ? -13.329 -10.036 38.024 1.00 91.69 235 VAL A N 1
ATOM 1835 C CA . VAL A 1 235 ? -14.279 -9.109 38.666 1.00 91.69 235 VAL A CA 1
ATOM 1836 C C . VAL A 1 235 ? -14.195 -7.683 38.102 1.00 91.69 235 VAL A C 1
ATOM 1838 O O . VAL A 1 235 ? -15.254 -7.121 37.812 1.00 91.69 235 VAL A O 1
ATOM 1841 N N . PRO A 1 236 ? -13.005 -7.072 37.901 1.00 90.62 236 PRO A N 1
ATOM 1842 C CA . PRO A 1 236 ? -12.919 -5.736 37.308 1.00 90.62 236 PRO A CA 1
ATOM 1843 C C . PRO A 1 236 ? -13.536 -5.693 35.907 1.00 90.62 236 PRO A C 1
ATOM 1845 O O . PRO A 1 236 ? -13.273 -6.578 35.092 1.00 90.62 236 PRO A O 1
ATOM 1848 N N . GLN A 1 237 ? -14.333 -4.666 35.608 1.00 92.69 237 GLN A N 1
ATOM 1849 C CA . GLN A 1 237 ? -14.968 -4.494 34.299 1.00 92.69 237 GLN A CA 1
ATOM 1850 C C . GLN A 1 237 ? -14.370 -3.296 33.571 1.00 92.69 237 GLN A C 1
ATOM 1852 O O . GLN A 1 237 ? -14.766 -2.152 33.799 1.00 92.69 237 GLN A O 1
ATOM 1857 N N . ILE A 1 238 ? -13.438 -3.571 32.664 1.00 93.69 238 ILE A N 1
ATOM 1858 C CA . ILE A 1 238 ? -12.770 -2.553 31.857 1.00 93.69 238 ILE A CA 1
ATOM 1859 C C . ILE A 1 238 ? -13.451 -2.499 30.494 1.00 93.69 238 ILE A C 1
ATOM 1861 O O . ILE A 1 238 ? -13.363 -3.437 29.705 1.00 93.69 238 ILE A O 1
ATOM 1865 N N . THR A 1 239 ? -14.138 -1.402 30.205 1.00 95.38 239 THR A N 1
ATOM 1866 C CA . THR A 1 239 ? -14.727 -1.152 28.888 1.00 95.38 239 THR A CA 1
ATOM 1867 C C . THR A 1 239 ? -13.674 -0.520 28.005 1.00 95.38 239 THR A C 1
ATOM 1869 O O . THR A 1 239 ? -13.226 0.590 28.281 1.00 95.38 239 THR A O 1
ATOM 1872 N N . VAL A 1 240 ? -13.280 -1.219 26.947 1.00 95.56 240 VAL A N 1
ATOM 1873 C CA . VAL A 1 240 ? -12.395 -0.674 25.924 1.00 95.56 240 VAL A CA 1
ATOM 1874 C C . VAL A 1 240 ? -13.238 -0.255 24.731 1.00 95.56 240 VAL A C 1
ATOM 1876 O O . VAL A 1 240 ? -14.028 -1.043 24.211 1.00 95.56 240 VAL A O 1
ATOM 1879 N N . CYS A 1 241 ? -13.067 0.989 24.307 1.00 96.31 241 CYS A N 1
ATOM 1880 C CA . CYS A 1 241 ? -13.759 1.592 23.185 1.00 96.31 241 CYS A CA 1
ATOM 1881 C C . CYS A 1 241 ? -12.767 1.899 22.068 1.00 96.31 241 CYS A C 1
ATOM 1883 O O . CYS A 1 241 ? -11.762 2.566 22.301 1.00 96.31 241 CYS A O 1
ATOM 1885 N N . PHE A 1 242 ? -13.079 1.445 20.859 1.00 96.94 242 PHE A N 1
ATOM 1886 C CA . PHE A 1 242 ? -12.410 1.822 19.622 1.00 96.94 242 PHE A CA 1
ATOM 1887 C C . PHE A 1 242 ? -13.363 2.721 18.843 1.00 96.94 242 PHE A C 1
ATOM 1889 O O . PHE A 1 242 ? -14.467 2.301 18.494 1.00 96.94 242 PHE A O 1
ATOM 1896 N N . ASP A 1 243 ? -12.940 3.951 18.594 1.00 95.44 243 ASP A N 1
ATOM 1897 C CA . ASP A 1 243 ? -13.709 4.975 17.897 1.00 95.44 243 ASP A CA 1
ATOM 1898 C C . ASP A 1 243 ? -12.907 5.470 16.695 1.00 95.44 243 ASP A C 1
ATOM 1900 O O . ASP A 1 243 ? -11.783 5.943 16.857 1.00 95.44 243 ASP A O 1
ATOM 1904 N N . ILE A 1 244 ? -13.450 5.305 15.492 1.00 93.19 244 ILE A N 1
ATOM 1905 C CA . ILE A 1 244 ? -12.823 5.731 14.241 1.00 93.19 244 ILE A CA 1
ATOM 1906 C C . ILE A 1 244 ? -13.658 6.857 13.657 1.00 93.19 244 ILE A C 1
ATOM 1908 O O . ILE A 1 244 ? -14.843 6.666 13.366 1.00 93.19 244 ILE A O 1
ATOM 1912 N N . ASP A 1 245 ? -13.028 8.013 13.467 1.00 90.06 245 ASP A N 1
ATOM 1913 C CA . ASP A 1 245 ? -13.678 9.175 12.870 1.00 90.06 245 ASP A CA 1
ATOM 1914 C C . ASP A 1 245 ? -13.768 9.080 11.334 1.00 90.06 245 ASP A C 1
ATOM 1916 O O . ASP A 1 245 ? -13.316 8.120 10.707 1.00 90.06 245 ASP A O 1
ATOM 1920 N N . ALA A 1 246 ? -14.367 10.096 10.708 1.00 86.38 246 ALA A N 1
ATOM 1921 C CA . ALA A 1 246 ? -14.522 10.155 9.254 1.00 86.38 246 ALA A CA 1
ATOM 1922 C C . ALA A 1 246 ? -13.188 10.290 8.489 1.00 86.38 246 ALA A C 1
ATOM 1924 O O . ALA A 1 246 ? -13.155 10.038 7.289 1.00 86.38 246 ALA A O 1
ATOM 1925 N N . ASN A 1 247 ? -12.095 10.664 9.165 1.00 83.19 247 ASN A N 1
ATOM 1926 C CA . ASN A 1 247 ? -10.752 10.744 8.586 1.00 83.19 247 ASN A CA 1
ATOM 1927 C C . ASN A 1 247 ? -9.955 9.441 8.782 1.00 83.19 247 ASN A C 1
ATOM 1929 O O . ASN A 1 247 ? -8.789 9.370 8.393 1.00 83.19 247 ASN A O 1
ATOM 1933 N N . GLY A 1 248 ? -10.541 8.429 9.431 1.00 84.69 248 GLY A N 1
ATOM 1934 C CA . GLY A 1 248 ? -9.857 7.187 9.773 1.00 84.69 248 GLY A CA 1
ATOM 1935 C C . GLY A 1 248 ? -8.921 7.297 10.984 1.00 84.69 248 GLY A C 1
ATOM 1936 O O . GLY A 1 248 ? -8.081 6.417 11.178 1.00 84.69 248 GLY A O 1
ATOM 1937 N N . ILE A 1 249 ? -9.027 8.351 11.804 1.00 88.00 249 ILE A N 1
ATOM 1938 C CA . ILE A 1 249 ? -8.236 8.491 13.034 1.00 88.00 249 ILE A CA 1
ATOM 1939 C C . ILE A 1 249 ? -8.856 7.620 14.124 1.00 88.00 249 ILE A C 1
ATOM 1941 O O . ILE A 1 249 ? -10.032 7.761 14.461 1.00 88.00 249 ILE A O 1
ATOM 1945 N N . LEU A 1 250 ? -8.038 6.740 14.704 1.00 90.56 250 LEU A N 1
ATOM 1946 C CA . LEU A 1 250 ? -8.458 5.819 15.750 1.00 90.56 250 LEU A CA 1
ATOM 1947 C C . LEU A 1 250 ? -8.243 6.441 17.134 1.00 90.56 250 LEU A C 1
ATOM 1949 O O . LEU A 1 250 ? -7.124 6.737 17.546 1.00 90.56 250 LEU A O 1
ATOM 1953 N N . ASN A 1 251 ? -9.311 6.552 17.909 1.00 93.31 251 ASN A N 1
ATOM 1954 C CA . ASN A 1 251 ? -9.274 6.865 19.327 1.00 93.31 251 ASN A CA 1
ATOM 1955 C C . ASN A 1 251 ? -9.585 5.595 20.114 1.00 93.31 251 ASN A C 1
ATOM 1957 O O . ASN A 1 251 ? -10.654 5.005 19.965 1.00 93.31 251 ASN A O 1
ATOM 1961 N N . VAL A 1 252 ? -8.647 5.175 20.962 1.00 94.88 252 VAL A N 1
ATOM 1962 C CA . VAL A 1 252 ? -8.854 4.041 21.861 1.00 94.88 252 VAL A CA 1
ATOM 1963 C C . VAL A 1 252 ? -8.915 4.548 23.287 1.00 94.88 252 VAL A C 1
ATOM 1965 O O . VAL A 1 252 ? -7.989 5.199 23.765 1.00 94.88 252 VAL A O 1
ATOM 1968 N N . SER A 1 253 ? -10.000 4.243 23.985 1.00 95.00 253 SER A N 1
ATOM 1969 C CA . SER A 1 253 ? -10.152 4.549 25.404 1.00 95.00 253 SER A CA 1
ATOM 1970 C C . SER A 1 253 ? -10.444 3.289 26.201 1.00 95.00 253 SER A C 1
ATOM 1972 O O . SER A 1 253 ? -11.022 2.332 25.692 1.00 95.00 253 SER A O 1
ATOM 1974 N N . ALA A 1 254 ? -10.013 3.282 27.455 1.00 94.69 254 ALA A N 1
ATOM 1975 C CA . ALA A 1 254 ? -10.344 2.260 28.428 1.00 94.69 254 ALA A CA 1
ATOM 1976 C C . ALA A 1 254 ? -10.926 2.935 29.668 1.00 94.69 254 ALA A C 1
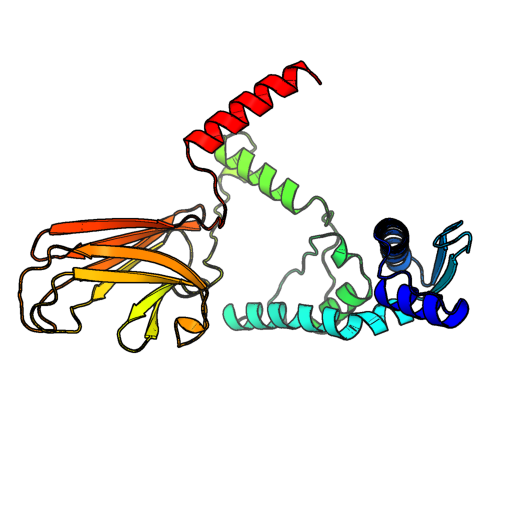ATOM 1978 O O . ALA A 1 254 ? -10.373 3.921 30.156 1.00 94.69 254 ALA A O 1
ATOM 1979 N N . GLU A 1 255 ? -12.035 2.401 30.162 1.00 94.06 255 GLU A N 1
ATOM 1980 C CA . GLU A 1 255 ? -12.737 2.875 31.349 1.00 94.06 255 GLU A CA 1
ATOM 1981 C C . GLU A 1 255 ? -13.018 1.707 32.287 1.00 94.06 255 GLU A C 1
ATOM 1983 O O . GLU A 1 255 ? -13.664 0.734 31.896 1.00 94.06 255 GLU A O 1
ATOM 1988 N N . ASP A 1 256 ? -12.572 1.811 33.534 1.00 92.94 256 ASP A N 1
ATOM 1989 C CA . ASP A 1 256 ? -13.023 0.912 34.592 1.00 92.94 256 ASP A CA 1
ATOM 1990 C C . ASP A 1 256 ? -14.408 1.360 35.073 1.00 92.94 256 ASP A C 1
ATOM 1992 O O . ASP A 1 256 ? -14.564 2.442 35.642 1.00 92.94 256 ASP A O 1
ATOM 1996 N N . LYS A 1 257 ? -15.426 0.517 34.867 1.00 90.00 257 LYS A N 1
ATOM 1997 C CA . LYS A 1 257 ? -16.814 0.826 35.245 1.00 90.00 257 LYS A CA 1
ATOM 1998 C C . LYS A 1 257 ? -17.016 1.000 36.750 1.00 90.00 257 LYS A C 1
ATOM 2000 O O . LYS A 1 257 ? -18.004 1.612 37.146 1.00 90.00 257 LYS A O 1
ATOM 2005 N N . THR A 1 258 ? -16.141 0.439 37.583 1.00 84.62 258 THR A N 1
ATOM 2006 C CA . THR A 1 258 ? -16.300 0.497 39.043 1.00 84.62 258 THR A CA 1
ATOM 2007 C C . THR A 1 258 ? -15.794 1.811 39.624 1.00 84.62 258 THR A C 1
ATOM 2009 O O . THR A 1 258 ? -16.446 2.393 40.488 1.00 84.62 258 THR A O 1
ATOM 2012 N N . THR A 1 259 ? -14.660 2.301 39.127 1.00 85.62 259 THR A N 1
ATOM 2013 C CA . THR A 1 259 ? -14.022 3.532 39.611 1.00 85.62 259 THR A CA 1
ATOM 2014 C C . THR A 1 259 ? -14.333 4.757 38.753 1.00 85.62 259 THR A C 1
ATOM 2016 O O . THR A 1 259 ? -14.133 5.883 39.204 1.00 85.62 259 THR A O 1
ATOM 2019 N N . GLY A 1 260 ? -14.792 4.562 37.513 1.00 85.69 260 GLY A N 1
ATOM 2020 C CA . GLY A 1 260 ? -14.964 5.625 36.522 1.00 85.69 260 GLY A CA 1
ATOM 2021 C C . GLY A 1 260 ? -13.642 6.184 35.986 1.00 85.69 260 GLY A C 1
ATOM 2022 O O . GLY A 1 260 ? -13.657 7.160 35.233 1.00 85.69 260 GLY A O 1
ATOM 2023 N N . GLN A 1 261 ? -12.497 5.596 36.360 1.00 87.69 261 GLN A N 1
ATOM 2024 C CA . GLN A 1 261 ? -11.201 6.005 35.831 1.00 87.69 261 GLN A CA 1
ATOM 2025 C C . GLN A 1 261 ? -11.120 5.678 34.345 1.00 87.69 261 GLN A C 1
ATOM 2027 O O . GLN A 1 261 ? -11.422 4.560 33.922 1.00 87.69 261 GLN A O 1
ATOM 2032 N N . LYS A 1 262 ? -10.686 6.664 33.558 1.00 90.38 262 LYS A N 1
ATOM 2033 C CA . LYS A 1 262 ? -10.530 6.538 32.111 1.00 90.38 262 LYS A CA 1
ATOM 2034 C C . LYS A 1 262 ? -9.120 6.907 31.712 1.00 90.38 262 LYS A C 1
ATOM 2036 O O . LYS A 1 262 ? -8.587 7.917 32.166 1.00 90.38 262 LYS A O 1
ATOM 2041 N N . ASN A 1 263 ? -8.562 6.138 30.794 1.00 89.44 263 ASN A N 1
ATOM 2042 C CA . ASN A 1 263 ? -7.376 6.533 30.060 1.00 89.44 263 ASN A CA 1
ATOM 2043 C C . ASN A 1 263 ? -7.636 6.357 28.563 1.00 89.44 263 ASN A C 1
ATOM 2045 O O . ASN A 1 263 ? -8.438 5.513 28.160 1.00 89.44 263 ASN A O 1
ATOM 2049 N N . LYS A 1 264 ? -7.004 7.178 27.730 1.00 90.06 264 LYS A N 1
ATOM 2050 C CA . LYS A 1 264 ? -7.170 7.104 26.280 1.00 90.06 264 LYS A CA 1
ATOM 2051 C C . LYS A 1 264 ? -5.869 7.385 25.555 1.00 90.06 264 LYS A C 1
ATOM 2053 O O . LYS A 1 264 ? -5.029 8.146 26.026 1.00 90.06 264 LYS A O 1
ATOM 2058 N N . ILE A 1 265 ? -5.766 6.818 24.367 1.00 86.50 265 ILE A N 1
ATOM 2059 C CA . ILE A 1 265 ? -4.737 7.109 23.385 1.00 86.50 265 ILE A CA 1
ATOM 2060 C C . ILE A 1 265 ? -5.423 7.473 22.070 1.00 86.50 265 ILE A C 1
ATOM 2062 O O . ILE A 1 265 ? -6.371 6.817 21.637 1.00 86.50 265 ILE A O 1
ATOM 2066 N N . THR A 1 266 ? -4.938 8.527 21.427 1.00 85.12 266 THR A N 1
ATOM 2067 C CA . THR A 1 266 ? -5.292 8.822 20.041 1.00 85.12 266 THR A CA 1
ATOM 2068 C C . THR A 1 266 ? -4.185 8.263 19.167 1.00 85.12 266 THR A C 1
ATOM 2070 O O . THR A 1 266 ? -3.025 8.653 19.293 1.00 85.12 266 THR A O 1
ATOM 2073 N N . ILE A 1 267 ? -4.544 7.310 18.318 1.00 77.75 267 ILE A N 1
ATOM 2074 C CA . ILE A 1 267 ? -3.662 6.663 17.361 1.00 77.75 267 ILE A CA 1
ATOM 2075 C C . ILE A 1 267 ? -3.941 7.290 16.002 1.00 77.75 267 ILE A C 1
ATOM 2077 O O . ILE A 1 267 ? -4.921 6.984 15.324 1.00 77.75 267 ILE A O 1
ATOM 2081 N N . THR A 1 268 ? -3.054 8.187 15.605 1.00 66.69 268 THR A N 1
ATOM 2082 C CA . THR A 1 268 ? -2.985 8.669 14.232 1.00 66.69 268 THR A CA 1
ATOM 2083 C C . THR A 1 268 ? -2.146 7.687 13.419 1.00 66.69 268 THR A C 1
ATOM 2085 O O . THR A 1 268 ? -1.132 7.180 13.897 1.00 66.69 268 THR A O 1
ATOM 2088 N N . ASN A 1 269 ? -2.559 7.395 12.186 1.00 54.75 269 ASN A N 1
ATOM 2089 C CA . ASN A 1 269 ? -1.934 6.373 11.335 1.00 54.75 269 ASN A CA 1
ATOM 2090 C C . ASN A 1 269 ? -0.540 6.776 10.786 1.00 54.75 269 ASN A C 1
ATOM 2092 O O . ASN A 1 269 ? -0.017 6.165 9.858 1.00 54.75 269 ASN A O 1
ATOM 2096 N N . ASP A 1 270 ? 0.089 7.793 11.379 1.00 47.75 270 ASP A N 1
ATOM 2097 C CA . ASP A 1 270 ? 1.345 8.382 10.931 1.00 47.75 270 ASP A CA 1
ATOM 2098 C C . ASP A 1 270 ? 2.480 8.028 11.890 1.00 47.75 270 ASP A C 1
ATOM 2100 O O . ASP A 1 270 ? 2.805 8.756 12.835 1.00 47.75 270 ASP A O 1
ATOM 2104 N N . LYS A 1 271 ? 3.144 6.903 11.617 1.00 38.62 271 LYS A N 1
ATOM 2105 C CA . LYS A 1 271 ? 4.486 6.658 12.154 1.00 38.62 271 LYS A CA 1
ATOM 2106 C C . LYS A 1 271 ? 5.407 7.793 11.691 1.00 38.62 271 LYS A C 1
ATOM 2108 O O . LYS A 1 271 ? 5.716 7.881 10.508 1.00 38.62 271 LYS A O 1
ATOM 2113 N N . GLY A 1 272 ? 5.875 8.618 12.629 1.00 48.28 272 GLY A N 1
ATOM 2114 C CA . GLY A 1 272 ? 6.865 9.670 1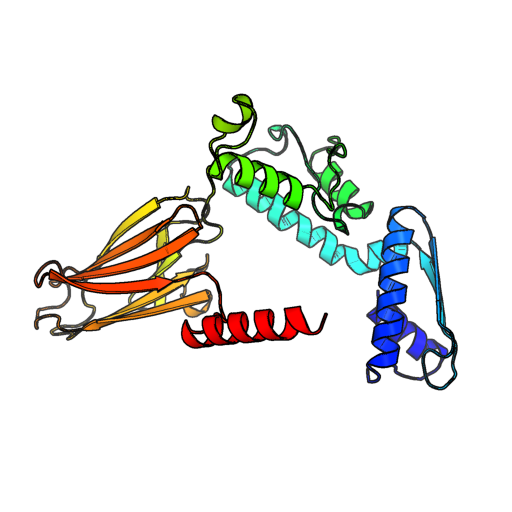2.367 1.00 48.28 272 GLY A CA 1
ATOM 2115 C C . GLY A 1 272 ? 6.336 11.102 12.403 1.00 48.28 272 GLY A C 1
ATOM 2116 O O . GLY A 1 272 ? 6.974 11.983 11.831 1.00 48.28 272 GLY A O 1
ATOM 2117 N N . ARG A 1 273 ? 5.195 11.362 13.055 1.00 55.81 273 ARG A N 1
ATOM 2118 C CA . ARG A 1 273 ? 4.760 12.741 13.269 1.00 55.81 273 ARG A CA 1
ATOM 2119 C C . ARG A 1 273 ? 5.605 13.462 14.314 1.00 55.81 273 ARG A C 1
ATOM 2121 O O . ARG A 1 273 ? 5.956 12.923 15.360 1.00 55.81 273 ARG A O 1
ATOM 2128 N N . LEU A 1 274 ? 5.869 14.703 13.951 1.00 51.62 274 LEU A N 1
ATOM 2129 C CA . LEU A 1 274 ? 6.530 15.738 14.711 1.00 51.62 274 LEU A CA 1
ATOM 2130 C C . LEU A 1 274 ? 5.636 16.163 15.886 1.00 51.62 274 LEU A C 1
ATOM 2132 O O . LEU A 1 274 ? 4.407 16.196 15.747 1.00 51.62 274 LEU A O 1
ATOM 2136 N N . SER A 1 275 ? 6.227 16.479 17.035 1.00 59.28 275 SER A N 1
ATOM 2137 C CA . SER A 1 275 ? 5.515 17.095 18.154 1.00 59.28 275 SER A CA 1
ATOM 2138 C C . SER A 1 275 ? 4.894 18.435 17.729 1.00 59.28 275 SER A C 1
ATOM 2140 O O . SER A 1 275 ? 5.240 18.995 16.686 1.00 59.28 275 SER A O 1
ATOM 2142 N N . LYS A 1 276 ? 3.960 18.979 18.521 1.00 63.12 276 LYS A N 1
ATOM 2143 C CA . LYS A 1 276 ? 3.372 20.299 18.215 1.00 63.12 276 LYS A CA 1
ATOM 2144 C C . LYS A 1 276 ? 4.453 21.370 18.053 1.00 63.12 276 LYS A C 1
ATOM 2146 O O . LYS A 1 276 ? 4.372 22.182 17.139 1.00 63.12 276 LYS A O 1
ATOM 2151 N N . GLU A 1 277 ? 5.485 21.303 18.886 1.00 71.81 277 GLU A N 1
ATOM 2152 C CA . GLU A 1 277 ? 6.635 22.203 18.861 1.00 71.81 277 GLU A CA 1
ATOM 2153 C C . GLU A 1 277 ? 7.460 22.040 17.574 1.00 71.81 277 GLU A C 1
ATOM 2155 O O . GLU A 1 277 ? 7.910 23.020 16.983 1.00 71.81 277 GLU A O 1
ATOM 2160 N N . GLU A 1 278 ? 7.639 20.807 17.100 1.00 68.06 278 GLU A N 1
ATOM 2161 C CA . GLU A 1 278 ? 8.336 20.529 15.845 1.00 68.06 278 GLU A CA 1
ATOM 2162 C C . GLU A 1 278 ? 7.524 20.982 14.614 1.00 68.06 278 GLU A C 1
ATOM 2164 O O . GLU A 1 278 ? 8.107 21.479 13.650 1.00 68.06 278 GLU A O 1
ATOM 2169 N N . ILE A 1 279 ? 6.188 20.883 14.655 1.00 62.75 279 ILE A N 1
ATOM 2170 C CA . ILE A 1 279 ? 5.296 21.425 13.615 1.00 62.75 279 ILE A CA 1
ATOM 2171 C C . ILE A 1 279 ? 5.393 22.953 13.571 1.00 62.75 279 ILE A C 1
ATOM 2173 O O . ILE A 1 279 ? 5.583 23.517 12.496 1.00 62.75 279 ILE A O 1
ATOM 2177 N N . GLU A 1 280 ? 5.306 23.629 14.720 1.00 76.75 280 GLU A N 1
ATOM 2178 C CA . GLU A 1 280 ? 5.433 25.091 14.796 1.00 76.75 280 GLU A CA 1
ATOM 2179 C C . GLU A 1 280 ? 6.789 25.569 14.274 1.00 76.75 280 GLU A C 1
ATOM 2181 O O . GLU A 1 280 ? 6.853 26.518 13.490 1.00 76.75 280 GLU A O 1
ATOM 2186 N N . LYS A 1 281 ? 7.870 24.869 14.634 1.00 79.62 281 LYS A N 1
ATOM 2187 C CA . LYS A 1 281 ? 9.211 25.163 14.126 1.00 79.62 281 LYS A CA 1
ATOM 2188 C C . LYS A 1 281 ? 9.291 25.023 12.604 1.00 79.62 281 LYS A C 1
ATOM 2190 O O . LYS A 1 281 ? 9.844 25.901 11.948 1.00 79.62 281 LYS A O 1
ATOM 2195 N N . MET A 1 282 ? 8.718 23.963 12.032 1.00 71.56 282 MET A N 1
ATOM 2196 C CA . MET A 1 282 ? 8.706 23.774 10.577 1.00 71.56 282 MET A CA 1
ATOM 2197 C C . MET A 1 282 ? 7.863 24.819 9.843 1.00 71.56 282 MET A C 1
ATOM 2199 O O . MET A 1 282 ? 8.242 25.233 8.750 1.00 71.56 282 MET A O 1
ATOM 2203 N N . VAL A 1 283 ? 6.750 25.273 10.428 1.00 75.75 283 VAL A N 1
ATOM 2204 C CA . VAL A 1 283 ? 5.941 26.364 9.858 1.00 75.75 283 VAL A CA 1
ATOM 2205 C C . VAL A 1 283 ? 6.738 27.669 9.845 1.00 75.75 283 VAL A C 1
ATOM 2207 O O . VAL A 1 283 ? 6.797 28.328 8.810 1.00 75.75 283 VAL A O 1
ATOM 2210 N N . GLN A 1 284 ? 7.424 28.001 10.943 1.00 79.56 284 GLN A N 1
ATOM 2211 C CA . GLN A 1 284 ? 8.284 29.188 11.014 1.00 79.56 284 GLN A CA 1
ATOM 2212 C C . GLN A 1 284 ? 9.461 29.117 10.030 1.00 79.56 284 GLN A C 1
ATOM 2214 O O . GLN A 1 284 ? 9.793 30.110 9.384 1.00 79.56 284 GLN A O 1
ATOM 2219 N N . GLU A 1 285 ? 10.092 27.948 9.889 1.00 79.44 285 GLU A N 1
ATOM 2220 C CA . GLU A 1 285 ? 11.152 27.730 8.900 1.00 79.44 285 GLU A CA 1
ATOM 2221 C C . GLU A 1 285 ? 10.614 27.885 7.469 1.00 79.44 285 GLU A C 1
ATOM 2223 O O . GLU A 1 285 ? 11.224 28.591 6.667 1.00 79.44 285 GLU A O 1
ATOM 2228 N N . ALA A 1 286 ? 9.448 27.314 7.154 1.00 73.25 286 ALA A N 1
ATOM 2229 C CA . ALA A 1 286 ? 8.813 27.459 5.845 1.00 73.25 286 ALA A CA 1
ATOM 2230 C C . ALA A 1 286 ? 8.450 28.921 5.523 1.00 73.25 286 ALA A C 1
ATOM 2232 O O . ALA A 1 286 ? 8.683 29.374 4.405 1.00 73.25 286 ALA A O 1
ATOM 2233 N N . GLU A 1 287 ? 7.935 29.684 6.492 1.00 78.44 287 GLU A N 1
ATOM 2234 C CA . GLU A 1 287 ? 7.665 31.120 6.329 1.00 78.44 287 GLU A CA 1
ATOM 2235 C C . GLU A 1 287 ? 8.942 31.933 6.104 1.00 78.44 287 GLU A C 1
ATOM 2237 O O . GLU A 1 287 ? 8.954 32.851 5.283 1.00 78.44 287 GLU A O 1
ATOM 2242 N N . LYS A 1 288 ? 10.034 31.567 6.782 1.00 79.06 288 LYS A N 1
ATOM 2243 C CA . LYS A 1 288 ? 11.340 32.201 6.601 1.00 79.06 288 LYS A CA 1
ATOM 2244 C C . LYS A 1 288 ? 11.891 31.961 5.193 1.00 79.06 288 LYS A C 1
ATOM 2246 O O . LYS A 1 288 ? 12.282 32.918 4.529 1.00 79.06 288 LYS A O 1
ATOM 2251 N N . TYR A 1 289 ? 11.868 30.719 4.709 1.00 75.06 289 TYR A N 1
ATOM 2252 C CA . TYR A 1 289 ? 12.367 30.381 3.369 1.00 75.06 289 TYR A CA 1
ATOM 2253 C C . TYR A 1 289 ? 11.464 30.881 2.236 1.00 75.06 289 TYR A C 1
ATOM 2255 O O . TYR A 1 289 ? 11.962 31.180 1.159 1.00 75.06 289 TYR A O 1
ATOM 2263 N N . LYS A 1 290 ? 10.165 31.083 2.488 1.00 73.19 290 LYS A N 1
ATOM 2264 C CA . LYS A 1 290 ? 9.240 31.720 1.534 1.00 73.19 290 LYS A CA 1
ATOM 2265 C C . LYS A 1 290 ? 9.632 33.162 1.177 1.00 73.19 290 LYS A C 1
ATOM 2267 O O . LYS A 1 290 ? 9.193 33.670 0.155 1.00 73.19 290 LYS A O 1
ATOM 2272 N N . SER A 1 291 ? 10.423 33.828 2.021 1.00 68.94 291 SER A N 1
ATOM 2273 C CA . SER A 1 291 ? 10.963 35.166 1.737 1.00 68.94 291 SER A CA 1
ATOM 2274 C C . SER A 1 291 ? 12.291 35.156 0.964 1.00 68.94 291 SER A C 1
ATOM 2276 O O . SER A 1 291 ? 12.735 36.213 0.520 1.00 68.94 291 SER A O 1
ATOM 2278 N N . GLU A 1 292 ? 12.918 33.982 0.818 1.00 61.19 292 GLU A N 1
ATOM 2279 C CA . GLU A 1 292 ? 14.179 33.771 0.091 1.00 61.19 292 GLU A CA 1
ATOM 2280 C C . GLU A 1 292 ? 13.976 33.133 -1.306 1.00 61.19 292 GLU A C 1
ATOM 2282 O O . GLU A 1 292 ? 14.928 33.107 -2.088 1.00 61.19 292 GLU A O 1
ATOM 2287 N N . GLU A 1 293 ? 12.766 32.644 -1.626 1.00 45.16 293 GLU A N 1
ATOM 2288 C CA . GLU A 1 293 ? 12.311 32.279 -2.990 1.00 45.16 293 GLU A CA 1
ATOM 2289 C C . GLU A 1 293 ? 11.835 33.502 -3.792 1.00 45.16 293 GLU A C 1
ATOM 2291 O O . GLU A 1 293 ? 12.144 33.551 -5.007 1.00 45.16 293 GLU A O 1
#